Protein AF-A0A433Q722-F1 (afdb_monomer)

Mean predicted aligned error: 16.39 Å

pLDDT: mean 70.17, std 22.42, range [30.05, 96.69]

Solvent-accessible surface area (backbone atoms only — not comparable to full-atom values): 22565 Å² total; per-residue (Å²): 135,83,82,78,73,76,72,78,74,64,66,67,64,58,61,74,63,70,73,63,51,70,22,57,92,62,48,46,80,43,82,51,98,95,38,73,30,32,36,40,36,39,34,77,38,86,57,57,51,65,48,53,47,50,45,45,57,38,78,89,77,92,72,99,66,98,78,79,89,75,88,76,69,27,44,56,66,60,41,33,28,83,52,50,62,63,31,66,38,48,47,79,76,45,78,46,78,44,90,56,77,41,66,90,39,46,36,31,39,35,32,33,36,42,34,43,60,50,67,91,82,34,64,68,50,40,32,38,40,35,32,28,68,57,17,57,42,76,76,73,66,80,58,71,77,75,76,78,50,94,78,81,61,84,75,91,59,68,40,55,43,68,46,55,44,27,34,39,41,39,42,33,68,56,79,59,96,82,43,46,87,90,46,55,57,72,65,52,45,89,73,51,70,77,44,56,31,37,35,43,35,28,33,36,32,36,51,44,69,66,84,63,89,75,76,83,72,83,76,84,81,83,80,84,83,83,63,101,76,83,70,87,76,77,75,85,73,84,81,78,84,78,90,74,77,99,76,76,68,78,73,54,68,41,19,37,41,38,37,36,36,30,56,77,60,91,53,96,78,68,61,68,50,72,68,42,47,51,54,52,49,49,39,53,50,50,52,52,54,48,36,54,35,55,78,66,62,63,67,84,82,71,74,65,80,74,83,70,54,68,67,60,51,49,53,51,48,50,54,48,46,65,74,41,37,66,74,54,51,57,52,50,61,54,55,56,51,58,63,60,72,76,56,93,70,81,91,79,82,88,83,87,88,82,85,81,88,84,90,81,91,81,133

Organism: NCBI:txid994334

Secondary structure (DSSP, 8-state):
-------PPPHHHHHHT---EE-SSSPEEEEETTEEEEEEEEEEESS-HHHHHHHHH--------TT--SS---HHHH-GGGTSTTEEEEEEEEEEE-S--BTTB-SEEEEEEEEES-TTTS--EEEEEEEEEEEEPS-----------TTS----PPEEEEEEEEEEEEEEEE--TTS-TT-GGGGS-TTS-SEEEEEEEEEEEEEE---S---------------TT----------------TT--TT-EEEEEEEEEEESS--TT----HHHHHHHHHHHHHHHHHHHHHHTT------------HHHHHHHHHHHHHHHHHHHHHHHHHHHHHHHTT--S------------------

Foldseek 3Di:
DDPPPVPLPDLVVLVVQPDKDACQQQWDWDADPNATKTFGIKHKDQDDQVLLCQQAPPDPDDDPDDDPPDDRDNCVVFVVCVFQPPFPGKAWPDKDADPDAELPAFRIKTKIWTHGPCVVQWDIWIKIKGWHWQHQPPCLDQPPVQPPDPPPDGDQDWGKAWDRIKIKMKIATDADPPQDPVQNLVSHIPSDFSARMKMKMKTKIWTARPPDPPPPDDPPDDDDDDDPPPDPPDDPNPDDDDPDDPDDDRTRIMMMMTMMTRHPDSDSNDRGDPSNVVSVVSNVSVSSSSSSCVSSVPDPPPPPPPPDPPVNVVVVVVVVCVVCVCVVVVVVVVVVVVVVVPPPDDDDDDDDDDDDDDDDDDD

Nearest PDB structures (foldseek):
  5ujv-assembly1_A  TM=5.239E-01  e=5.190E-02  Festuca elata
  6xrr-assembly3_D  TM=3.511E-01  e=2.281E+00  Salmonella enterica subsp. enterica serovar Typhimurium str. LT2
  4kf5-assembly2_D  TM=1.692E-01  e=7.307E+00  synthetic construct

Structure (mmCIF, N/CA/C/O backbone):
data_AF-A0A433Q722-F1
#
_entry.id   AF-A0A433Q722-F1
#
loop_
_atom_site.group_PDB
_atom_site.id
_atom_site.type_symbol
_atom_site.label_atom_id
_atom_site.label_alt_id
_atom_site.label_comp_id
_atom_site.label_asym_id
_atom_site.label_entity_id
_atom_site.label_seq_id
_atom_site.pdbx_PDB_ins_code
_atom_site.Cartn_x
_atom_site.Cartn_y
_atom_site.Cartn_z
_atom_site.occupancy
_atom_site.B_iso_or_equiv
_atom_site.auth_seq_id
_atom_site.auth_comp_id
_atom_site.auth_asym_id
_atom_site.auth_atom_id
_atom_site.pdbx_PDB_model_num
ATOM 1 N N . MET A 1 1 ? 37.902 9.845 -27.743 1.00 36.00 1 MET A N 1
ATOM 2 C CA . MET A 1 1 ? 36.470 9.842 -27.381 1.00 36.00 1 MET A CA 1
ATOM 3 C C . MET A 1 1 ? 36.169 8.481 -26.781 1.00 36.00 1 MET A C 1
ATOM 5 O O . MET A 1 1 ? 35.967 7.525 -27.513 1.00 36.00 1 MET A O 1
ATOM 9 N N . THR A 1 2 ? 36.314 8.357 -25.465 1.00 33.75 2 THR A N 1
ATOM 10 C CA . THR A 1 2 ? 36.013 7.125 -24.728 1.00 33.75 2 THR A CA 1
ATOM 11 C C . THR A 1 2 ? 34.511 7.086 -24.493 1.00 33.75 2 THR A C 1
ATOM 13 O O . THR A 1 2 ? 33.978 7.913 -23.758 1.00 33.75 2 THR A O 1
ATOM 16 N N . ASN A 1 3 ? 33.826 6.168 -25.172 1.00 35.94 3 ASN A N 1
ATOM 17 C CA . ASN A 1 3 ? 32.424 5.874 -24.914 1.00 35.94 3 ASN A CA 1
ATOM 18 C C . ASN A 1 3 ? 32.324 5.247 -23.520 1.00 35.94 3 ASN A C 1
ATOM 20 O O . ASN A 1 3 ? 32.513 4.041 -23.373 1.00 35.94 3 ASN A O 1
ATOM 24 N N . ASN A 1 4 ? 32.030 6.061 -22.506 1.00 36.41 4 ASN A N 1
ATOM 25 C CA . ASN A 1 4 ? 31.441 5.564 -21.271 1.00 36.41 4 ASN A CA 1
ATOM 26 C C . ASN A 1 4 ? 30.031 5.091 -21.628 1.00 36.41 4 ASN A C 1
ATOM 28 O O . ASN A 1 4 ? 29.067 5.852 -21.602 1.00 36.41 4 ASN A O 1
ATOM 32 N N . HIS A 1 5 ? 29.924 3.830 -22.038 1.00 42.97 5 HIS A N 1
ATOM 33 C CA . HIS A 1 5 ? 28.695 3.095 -21.814 1.00 42.97 5 HIS A CA 1
ATOM 34 C C . HIS A 1 5 ? 28.573 2.973 -20.297 1.00 42.97 5 HIS A C 1
ATOM 36 O O . HIS A 1 5 ? 29.152 2.064 -19.708 1.00 42.97 5 HIS A O 1
ATOM 42 N N . ASP A 1 6 ? 27.874 3.922 -19.674 1.00 50.94 6 ASP A N 1
ATOM 43 C CA . ASP A 1 6 ? 27.342 3.732 -18.333 1.00 50.94 6 ASP A CA 1
ATOM 44 C C . ASP A 1 6 ? 26.509 2.451 -18.395 1.00 50.94 6 ASP A C 1
ATOM 46 O O . ASP A 1 6 ? 25.436 2.394 -19.004 1.00 50.94 6 ASP A O 1
ATOM 50 N N . SER A 1 7 ? 27.089 1.366 -17.887 1.00 56.47 7 SER A N 1
ATOM 51 C CA . SER A 1 7 ? 26.434 0.075 -17.801 1.00 56.47 7 SER A CA 1
ATOM 52 C C . SER A 1 7 ? 25.200 0.277 -16.938 1.00 56.47 7 SER A C 1
ATOM 54 O O . SER A 1 7 ? 25.332 0.570 -15.750 1.00 56.47 7 SER A O 1
ATOM 56 N N . VAL A 1 8 ? 24.015 0.161 -17.539 1.00 58.31 8 VAL A N 1
ATOM 57 C CA . VAL A 1 8 ? 22.758 0.135 -16.789 1.00 58.31 8 VAL A CA 1
ATOM 58 C C . VAL A 1 8 ? 22.927 -0.921 -15.690 1.00 58.31 8 VAL A C 1
ATOM 60 O O . VAL A 1 8 ? 23.213 -2.071 -16.035 1.00 58.31 8 VAL A O 1
ATOM 63 N N . PRO A 1 9 ? 22.832 -0.547 -14.400 1.00 64.81 9 PRO A N 1
ATOM 64 C CA . PRO A 1 9 ? 23.001 -1.486 -13.300 1.00 64.81 9 PRO A CA 1
ATOM 65 C C . PRO A 1 9 ? 22.058 -2.673 -13.487 1.00 64.81 9 PRO A C 1
ATOM 67 O O . PRO A 1 9 ? 20.891 -2.478 -13.834 1.00 64.81 9 PRO A O 1
ATOM 70 N N . ASP A 1 10 ? 22.558 -3.895 -13.291 1.00 73.62 10 ASP A N 1
ATOM 71 C CA . ASP A 1 10 ? 21.717 -5.091 -13.349 1.00 73.62 10 ASP A CA 1
ATOM 72 C C . ASP A 1 10 ? 20.605 -4.962 -12.292 1.00 73.62 10 ASP A C 1
ATOM 74 O O . ASP A 1 10 ? 20.918 -4.888 -11.099 1.00 73.62 10 ASP A O 1
ATOM 78 N N . PRO A 1 11 ? 19.315 -4.950 -12.685 1.00 69.69 11 PRO A N 1
ATOM 79 C CA . PRO A 1 11 ? 18.205 -4.811 -11.745 1.00 69.69 11 PRO A CA 1
ATOM 80 C C . PRO A 1 11 ? 18.208 -5.865 -10.634 1.00 69.69 11 PRO A C 1
ATOM 82 O O . PRO A 1 11 ? 17.675 -5.612 -9.554 1.00 69.69 11 PRO A O 1
ATOM 85 N N . SER A 1 12 ? 18.814 -7.033 -10.876 1.00 74.62 12 SER A N 1
ATOM 86 C CA . SER A 1 12 ? 18.980 -8.099 -9.879 1.00 74.62 12 SER A CA 1
ATOM 87 C C . SER A 1 12 ? 19.691 -7.603 -8.617 1.00 74.62 12 SER A C 1
ATOM 89 O O . SER A 1 12 ? 19.264 -7.928 -7.510 1.00 74.62 12 SER A O 1
ATOM 91 N N . GLN A 1 13 ? 20.689 -6.726 -8.771 1.00 79.75 13 GLN A N 1
ATOM 92 C CA . GLN A 1 13 ? 21.472 -6.180 -7.657 1.00 79.75 13 GLN A CA 1
ATOM 93 C C . GLN A 1 13 ? 20.636 -5.313 -6.717 1.00 79.75 13 GLN A C 1
ATOM 95 O O . GLN A 1 13 ? 20.947 -5.190 -5.537 1.00 79.75 13 GLN A O 1
ATOM 100 N N . TRP A 1 14 ? 19.571 -4.688 -7.216 1.00 77.12 14 TRP A N 1
ATOM 101 C CA . TRP A 1 14 ? 18.682 -3.905 -6.365 1.00 77.12 14 TRP A CA 1
ATOM 102 C C . TRP A 1 14 ? 17.717 -4.790 -5.587 1.00 77.12 14 TRP A C 1
ATOM 104 O O . TRP A 1 14 ? 17.382 -4.466 -4.455 1.00 77.12 14 TRP A O 1
ATOM 114 N N . PHE A 1 15 ? 17.313 -5.938 -6.133 1.00 78.06 15 PHE A N 1
ATOM 115 C CA . PHE A 1 15 ? 16.482 -6.884 -5.386 1.00 78.06 15 PHE A CA 1
ATOM 116 C C . PHE A 1 15 ? 17.232 -7.543 -4.227 1.00 78.06 15 PHE A C 1
ATOM 118 O O . PHE A 1 15 ? 16.613 -7.826 -3.205 1.00 78.06 15 PHE A O 1
ATOM 125 N N . GLU A 1 16 ? 18.548 -7.722 -4.345 1.00 84.44 16 GLU A N 1
ATOM 126 C CA . GLU A 1 16 ? 19.403 -8.208 -3.252 1.00 84.44 16 GLU A CA 1
ATOM 127 C C . GLU A 1 16 ? 19.480 -7.226 -2.072 1.00 84.44 16 GLU A C 1
ATOM 129 O O . GLU A 1 16 ? 19.700 -7.644 -0.939 1.00 84.44 16 GLU A O 1
ATOM 134 N N . LYS A 1 17 ? 19.247 -5.929 -2.316 1.00 86.94 17 LYS A N 1
ATOM 135 C CA . LYS A 1 17 ? 19.256 -4.877 -1.286 1.00 86.94 17 LYS A CA 1
ATOM 136 C C . LYS A 1 17 ? 17.930 -4.749 -0.529 1.00 86.94 17 LYS A C 1
ATOM 138 O O . LYS A 1 17 ? 17.816 -3.896 0.352 1.00 86.94 17 LYS A O 1
ATOM 143 N N . PHE A 1 18 ? 16.916 -5.540 -0.881 1.00 91.81 18 PHE A N 1
ATOM 144 C CA . PHE A 1 18 ? 15.640 -5.525 -0.176 1.00 91.81 18 PHE A CA 1
ATOM 145 C C . PHE A 1 18 ? 15.741 -6.305 1.140 1.00 91.81 18 PHE A C 1
ATOM 147 O O . PHE A 1 18 ? 15.500 -7.510 1.177 1.00 91.81 18 PHE A O 1
ATOM 154 N N . ASP A 1 19 ? 16.066 -5.591 2.215 1.00 94.69 19 ASP A N 1
ATOM 155 C CA . ASP A 1 19 ? 16.147 -6.106 3.585 1.00 94.69 19 ASP A CA 1
ATOM 156 C C . ASP A 1 19 ? 15.360 -5.197 4.552 1.00 94.69 19 ASP A C 1
ATOM 158 O O . ASP A 1 19 ? 15.929 -4.397 5.306 1.00 94.69 19 ASP A O 1
ATOM 162 N N . PRO A 1 20 ? 14.018 -5.226 4.474 1.00 95.69 20 PRO A N 1
ATOM 163 C CA . PRO A 1 20 ? 13.175 -4.327 5.245 1.00 95.69 20 PRO A CA 1
ATOM 164 C C . PRO A 1 20 ? 13.187 -4.695 6.730 1.00 95.69 20 PRO A C 1
ATOM 166 O O . PRO A 1 20 ? 12.976 -5.846 7.119 1.00 95.69 20 PRO A O 1
ATOM 169 N N . LYS A 1 21 ? 13.315 -3.685 7.589 1.00 96.56 21 LYS A N 1
ATOM 170 C CA . LYS A 1 21 ? 13.176 -3.852 9.038 1.00 96.56 21 LYS A CA 1
ATOM 171 C C . LYS A 1 21 ? 11.694 -3.872 9.393 1.00 96.56 21 LYS A C 1
ATOM 173 O O . LYS A 1 21 ? 11.009 -2.854 9.270 1.00 96.56 21 LYS A O 1
ATOM 178 N N . TYR A 1 22 ? 11.202 -5.024 9.840 1.00 96.38 22 TYR A N 1
ATOM 179 C CA . TYR A 1 22 ? 9.826 -5.189 10.307 1.00 96.38 22 TYR A CA 1
ATOM 180 C C . TYR A 1 22 ? 9.725 -5.042 11.825 1.00 96.38 22 TYR A C 1
ATOM 182 O O . TYR A 1 22 ? 10.477 -5.652 12.578 1.00 96.38 22 TYR A O 1
ATOM 190 N N . PHE A 1 23 ? 8.727 -4.285 12.272 1.00 95.31 23 PHE A N 1
ATOM 191 C CA . PHE A 1 23 ? 8.438 -4.019 13.682 1.00 95.31 23 PHE A CA 1
ATOM 192 C C . PHE A 1 23 ? 7.115 -4.660 14.115 1.00 95.31 23 PHE A C 1
ATOM 194 O O . PHE A 1 23 ? 6.382 -4.099 14.917 1.00 95.31 23 PHE A O 1
ATOM 201 N N . PHE A 1 24 ? 6.743 -5.818 13.564 1.00 93.94 24 PHE A N 1
ATOM 202 C CA . PHE A 1 24 ? 5.435 -6.418 13.861 1.00 93.94 24 PHE A CA 1
ATOM 203 C C . PHE A 1 24 ? 5.292 -6.913 15.306 1.00 93.94 24 PHE A C 1
ATOM 205 O O . PHE A 1 24 ? 4.177 -6.937 15.824 1.00 93.94 24 PHE A O 1
ATOM 212 N N . ASP A 1 25 ? 6.393 -7.307 15.948 1.00 93.69 25 ASP A N 1
ATOM 213 C CA . ASP A 1 25 ? 6.397 -7.786 17.339 1.00 93.69 25 ASP A CA 1
ATOM 214 C C . ASP A 1 25 ? 6.553 -6.649 18.356 1.00 93.69 25 ASP A C 1
ATOM 216 O O . ASP A 1 25 ? 6.137 -6.778 19.504 1.00 93.69 25 ASP A O 1
ATOM 220 N N . ALA A 1 26 ? 7.119 -5.521 17.922 1.00 92.94 26 ALA A N 1
ATOM 221 C CA . ALA A 1 26 ? 7.278 -4.315 18.725 1.00 92.94 26 ALA A CA 1
ATOM 222 C C . ALA A 1 26 ? 7.112 -3.060 17.846 1.00 92.94 26 ALA A C 1
ATOM 224 O O . ALA A 1 26 ? 8.115 -2.422 17.503 1.00 92.94 26 ALA A O 1
ATOM 225 N N . PRO A 1 27 ? 5.870 -2.708 17.443 1.00 93.44 27 PRO A N 1
ATOM 226 C CA . PRO A 1 27 ? 5.624 -1.545 16.595 1.00 93.44 27 PRO A CA 1
ATOM 227 C C . PRO A 1 27 ? 6.167 -0.265 17.224 1.00 93.44 27 PRO A C 1
ATOM 229 O O . PRO A 1 27 ? 5.942 -0.012 18.409 1.00 93.44 27 PRO A O 1
ATOM 232 N N . ARG A 1 28 ? 6.873 0.566 16.445 1.00 91.75 28 ARG A N 1
ATOM 233 C CA . ARG A 1 28 ? 7.434 1.813 16.992 1.00 91.75 28 ARG A CA 1
ATOM 234 C C . ARG A 1 28 ? 6.345 2.888 17.048 1.00 91.75 28 ARG A C 1
ATOM 236 O O . ARG A 1 28 ? 5.811 3.228 15.990 1.00 91.75 28 ARG A O 1
ATOM 243 N N . PRO A 1 29 ? 6.021 3.438 18.228 1.00 90.69 29 PRO A N 1
ATOM 244 C CA . PRO A 1 29 ? 5.019 4.485 18.348 1.00 90.69 29 PRO A CA 1
ATOM 245 C C . PRO A 1 29 ? 5.532 5.818 17.797 1.00 90.69 29 PRO A C 1
ATOM 247 O O . PRO A 1 29 ? 6.670 6.212 18.049 1.00 90.69 29 PRO A O 1
ATOM 250 N N . VAL A 1 30 ? 4.668 6.532 17.082 1.00 87.75 30 VAL A N 1
ATOM 251 C CA . VAL A 1 30 ? 4.903 7.879 16.553 1.00 87.75 30 VAL A CA 1
ATOM 252 C C . VAL A 1 30 ? 3.647 8.706 16.811 1.00 87.75 30 VAL A C 1
ATOM 254 O O . VAL A 1 30 ? 2.551 8.318 16.432 1.00 87.75 30 VAL A O 1
ATOM 257 N N . GLN A 1 31 ? 3.790 9.847 17.479 1.00 83.69 31 GLN A N 1
ATOM 258 C CA . GLN A 1 31 ? 2.672 10.761 17.727 1.00 83.69 31 GLN A CA 1
ATOM 259 C C . GLN A 1 31 ? 2.497 11.712 16.545 1.00 83.69 31 GLN A C 1
ATOM 261 O O . GLN A 1 31 ? 3.466 12.360 16.152 1.00 83.69 31 GLN A O 1
ATOM 266 N N . ARG A 1 32 ? 1.280 11.807 15.995 1.00 79.31 32 ARG A N 1
ATOM 267 C CA . ARG A 1 32 ? 0.928 12.732 14.900 1.00 79.31 32 ARG A CA 1
ATOM 268 C C . ARG A 1 32 ? -0.486 13.238 15.081 1.00 79.31 32 ARG A C 1
ATOM 270 O O . ARG A 1 32 ? -1.390 12.434 15.249 1.00 79.31 32 ARG A O 1
ATOM 277 N N . ASN A 1 33 ? -0.695 14.551 15.014 1.00 80.69 33 ASN A N 1
ATOM 278 C CA . ASN A 1 33 ? -2.029 15.157 15.146 1.00 80.69 33 ASN A CA 1
ATOM 279 C C . ASN A 1 33 ? -2.807 14.684 16.397 1.00 80.69 33 ASN A C 1
ATOM 281 O O . ASN A 1 33 ? -4.019 14.513 16.341 1.00 80.69 33 ASN A O 1
ATOM 285 N N . ASN A 1 34 ? -2.110 14.471 17.522 1.00 84.25 34 ASN A N 1
ATOM 286 C CA . ASN A 1 34 ? -2.642 13.887 18.767 1.00 84.25 34 ASN A CA 1
ATOM 287 C C . ASN A 1 34 ? -3.122 12.425 18.661 1.00 84.25 34 ASN A C 1
ATOM 289 O O . ASN A 1 34 ? -3.774 11.922 19.575 1.00 84.25 34 ASN A O 1
ATOM 293 N N . GLU A 1 35 ? -2.781 11.732 17.578 1.00 87.94 35 GLU A N 1
ATOM 294 C CA . GLU A 1 35 ? -3.027 10.310 17.378 1.00 87.94 35 GLU A CA 1
ATOM 295 C C . GLU A 1 35 ? -1.727 9.510 17.502 1.00 87.94 35 GLU A C 1
ATOM 297 O O . GLU A 1 35 ? -0.648 9.938 17.081 1.00 87.94 35 GLU A O 1
ATOM 302 N N . LEU A 1 36 ? -1.843 8.303 18.055 1.00 89.81 36 LEU A N 1
ATOM 303 C CA . LEU A 1 36 ? -0.737 7.363 18.169 1.00 89.81 36 LEU A CA 1
ATOM 304 C C . LEU A 1 36 ? -0.672 6.474 16.922 1.00 89.81 36 LEU A C 1
ATOM 306 O O . LEU A 1 36 ? -1.412 5.499 16.795 1.00 89.81 36 LEU A O 1
ATOM 310 N N . TRP A 1 37 ? 0.255 6.795 16.031 1.00 91.62 37 TRP A N 1
ATOM 311 C CA . TRP A 1 37 ? 0.593 5.989 14.866 1.00 91.62 37 TRP A CA 1
ATOM 312 C C . TRP A 1 37 ? 1.645 4.945 15.220 1.00 91.62 37 TRP A C 1
ATOM 314 O O . TRP A 1 37 ? 2.462 5.137 16.122 1.00 91.62 37 TRP A O 1
ATOM 324 N N . LEU A 1 38 ? 1.638 3.828 14.499 1.00 93.00 38 LEU A N 1
ATOM 325 C CA . LEU A 1 38 ? 2.581 2.735 14.701 1.00 93.00 38 LEU A CA 1
ATOM 326 C C . LEU A 1 38 ? 3.339 2.446 13.412 1.00 93.00 38 LEU A C 1
ATOM 328 O O . LEU A 1 38 ? 2.741 2.146 12.377 1.00 93.00 38 LEU A O 1
ATOM 332 N N . VAL A 1 39 ? 4.664 2.480 13.489 1.00 94.06 39 VAL A N 1
ATOM 333 C CA . VAL A 1 39 ? 5.537 2.074 12.390 1.00 94.06 39 VAL A CA 1
ATOM 334 C C . VAL A 1 39 ? 5.675 0.565 12.384 1.00 94.06 39 VAL A C 1
ATOM 336 O O . VAL A 1 39 ? 6.077 -0.018 13.392 1.00 94.06 39 VAL A O 1
ATOM 339 N N . LEU A 1 40 ? 5.412 -0.046 11.230 1.00 95.38 40 LEU A N 1
ATOM 340 C CA . LEU A 1 40 ? 5.474 -1.497 11.059 1.00 95.38 40 LEU A CA 1
ATOM 341 C C . LEU A 1 40 ? 6.600 -1.968 10.149 1.00 95.38 40 LEU A C 1
ATOM 343 O O . LEU A 1 40 ? 7.062 -3.094 10.312 1.00 95.38 40 LEU A O 1
ATOM 347 N N . ALA A 1 41 ? 7.037 -1.140 9.204 1.00 96.69 41 ALA A N 1
ATOM 348 C CA . ALA A 1 41 ? 8.163 -1.465 8.341 1.00 96.69 41 ALA A CA 1
ATOM 349 C C . ALA A 1 41 ? 8.931 -0.207 7.939 1.00 96.69 41 ALA A C 1
ATOM 351 O O . ALA A 1 41 ? 8.325 0.849 7.728 1.00 96.69 41 ALA A O 1
ATOM 352 N N . GLU A 1 42 ? 10.246 -0.335 7.799 1.00 95.38 42 GLU A N 1
ATOM 353 C CA . GLU A 1 42 ? 11.109 0.666 7.171 1.00 95.38 42 GLU A CA 1
ATOM 354 C C . GLU A 1 42 ? 12.133 -0.006 6.251 1.00 95.38 42 GLU A C 1
ATOM 356 O O . GLU A 1 42 ? 12.561 -1.134 6.496 1.00 95.38 42 GLU A O 1
ATOM 361 N N . GLN A 1 43 ? 12.525 0.696 5.194 1.00 94.38 43 GLN A N 1
ATOM 362 C CA . GLN A 1 43 ? 13.594 0.282 4.291 1.00 94.38 43 GLN A CA 1
ATOM 363 C C . GLN A 1 43 ? 14.342 1.525 3.819 1.00 94.38 43 GLN A C 1
ATOM 365 O O . GLN A 1 43 ? 13.724 2.463 3.310 1.00 94.38 43 GLN A O 1
ATOM 370 N N . GLU A 1 44 ? 15.664 1.506 3.956 1.00 91.94 44 GLU A N 1
ATOM 371 C CA . GLU A 1 44 ? 16.547 2.477 3.309 1.00 91.94 44 GLU A CA 1
ATOM 372 C C . GLU A 1 44 ? 16.614 2.187 1.808 1.00 91.94 44 GLU A C 1
ATOM 374 O O . GLU A 1 44 ? 16.711 1.035 1.384 1.00 91.94 44 GLU A O 1
ATOM 379 N N . VAL A 1 45 ? 16.523 3.225 0.988 1.00 90.44 45 VAL A N 1
ATOM 380 C CA . VAL A 1 45 ? 16.439 3.108 -0.465 1.00 90.44 45 VAL A CA 1
ATOM 381 C C . VAL A 1 45 ? 17.387 4.088 -1.142 1.00 90.44 45 VAL A C 1
ATOM 383 O O . VAL A 1 45 ? 17.626 5.195 -0.662 1.00 90.44 45 VAL A O 1
ATOM 386 N N . GLU A 1 46 ? 17.910 3.669 -2.290 1.00 87.06 46 GLU A N 1
ATOM 387 C CA . GLU A 1 46 ? 18.865 4.445 -3.096 1.00 87.06 46 GLU A CA 1
ATOM 388 C C . GLU A 1 46 ? 18.171 5.375 -4.103 1.00 87.06 46 GLU A C 1
ATOM 390 O O . GLU A 1 46 ? 18.826 6.128 -4.818 1.00 87.06 46 GLU A O 1
ATOM 395 N N . PHE A 1 47 ? 16.839 5.320 -4.187 1.00 86.56 47 PHE A N 1
ATOM 396 C CA . PHE A 1 47 ? 16.053 6.180 -5.062 1.00 86.56 47 PHE A CA 1
ATOM 397 C C . PHE A 1 47 ? 15.527 7.418 -4.331 1.00 86.56 47 PHE A C 1
ATOM 399 O O . PHE A 1 47 ? 15.278 7.396 -3.126 1.00 86.56 47 PHE A O 1
ATOM 406 N N . LEU A 1 48 ? 15.328 8.505 -5.076 1.00 85.75 48 LEU A N 1
ATOM 407 C CA . LEU A 1 48 ? 14.767 9.750 -4.549 1.00 85.75 48 LEU A CA 1
ATOM 408 C C . LEU A 1 48 ? 13.263 9.624 -4.276 1.00 85.75 48 LEU A C 1
ATOM 410 O O . LEU A 1 48 ? 12.562 8.804 -4.877 1.00 85.75 48 LEU A O 1
ATOM 414 N N . GLU A 1 49 ? 12.744 10.498 -3.421 1.00 83.75 49 GLU A N 1
ATOM 415 C CA . GLU A 1 49 ? 11.324 10.596 -3.077 1.00 83.75 49 GLU A CA 1
ATOM 416 C C . GLU A 1 49 ? 10.413 10.841 -4.298 1.00 83.75 49 GLU A C 1
ATOM 418 O O . GLU A 1 49 ? 9.228 10.494 -4.279 1.00 83.75 49 GLU A O 1
ATOM 423 N N . GLU A 1 50 ? 10.968 11.392 -5.380 1.00 83.12 50 GLU A N 1
ATOM 424 C CA . GLU A 1 50 ? 10.293 11.593 -6.667 1.00 83.12 50 GLU A CA 1
ATOM 425 C C . GLU A 1 50 ? 9.925 10.264 -7.341 1.00 83.12 50 GLU A C 1
ATOM 427 O O . GLU A 1 50 ? 8.857 10.140 -7.941 1.00 83.12 50 GLU A O 1
ATOM 432 N N . VAL A 1 51 ? 10.778 9.241 -7.208 1.00 87.06 51 VAL A N 1
ATOM 433 C CA . VAL A 1 51 ? 10.522 7.897 -7.751 1.00 87.06 51 VAL A CA 1
ATOM 434 C C . VAL A 1 51 ? 9.334 7.271 -7.040 1.00 87.06 51 VAL A C 1
ATOM 436 O O . VAL A 1 51 ? 8.441 6.730 -7.692 1.00 87.06 51 VAL A O 1
ATOM 439 N N . PHE A 1 52 ? 9.301 7.388 -5.709 1.00 88.88 52 PHE A N 1
ATOM 440 C CA . PHE A 1 52 ? 8.148 6.975 -4.918 1.00 88.88 52 PHE A CA 1
ATOM 441 C C . PHE A 1 52 ? 6.890 7.661 -5.450 1.00 88.88 52 PHE A C 1
ATOM 443 O O . PHE A 1 52 ? 5.957 6.978 -5.861 1.00 88.88 52 PHE A O 1
ATOM 450 N N . TRP A 1 53 ? 6.888 8.991 -5.554 1.00 85.56 53 TRP A N 1
ATOM 451 C CA . TRP A 1 53 ? 5.714 9.729 -6.023 1.00 85.56 53 TRP A CA 1
ATOM 452 C C . TRP A 1 53 ? 5.251 9.305 -7.423 1.00 85.56 53 TRP A C 1
ATOM 454 O O . TRP A 1 53 ? 4.057 9.079 -7.645 1.00 85.56 53 TRP A O 1
ATOM 464 N N . LYS A 1 54 ? 6.197 9.102 -8.345 1.00 84.19 54 LYS A N 1
ATOM 465 C CA . LYS A 1 54 ? 5.931 8.634 -9.709 1.00 84.19 54 LYS A CA 1
ATOM 466 C C . LYS A 1 54 ? 5.237 7.272 -9.736 1.00 84.19 54 LYS A C 1
ATOM 468 O O . LYS A 1 54 ? 4.295 7.091 -10.503 1.00 84.19 54 LYS A O 1
ATOM 473 N N . VAL A 1 55 ? 5.662 6.334 -8.888 1.00 85.62 55 VAL A N 1
ATOM 474 C CA . VAL A 1 55 ? 5.052 4.998 -8.792 1.00 85.62 55 VAL A CA 1
ATOM 475 C C . VAL A 1 55 ? 3.626 5.058 -8.245 1.00 85.62 55 VAL A C 1
ATOM 477 O O . VAL A 1 55 ? 2.765 4.292 -8.692 1.00 85.62 55 VAL A O 1
ATOM 480 N N . ILE A 1 56 ? 3.359 5.950 -7.285 1.00 83.06 56 ILE A N 1
ATOM 481 C CA . ILE A 1 56 ? 2.053 5.990 -6.623 1.00 83.06 56 ILE A CA 1
ATOM 482 C C . ILE A 1 56 ? 1.009 6.810 -7.392 1.00 83.06 56 ILE A C 1
ATOM 484 O O . ILE A 1 56 ? -0.130 6.356 -7.548 1.00 83.06 56 ILE A O 1
ATOM 488 N N . VAL A 1 57 ? 1.371 8.020 -7.829 1.00 72.75 57 VAL A N 1
ATOM 489 C CA . VAL A 1 57 ? 0.393 9.082 -8.139 1.00 72.75 57 VAL A CA 1
ATOM 490 C C . VAL A 1 57 ? 0.312 9.446 -9.615 1.00 72.75 57 VAL A C 1
ATOM 492 O O . VAL A 1 57 ? -0.719 9.977 -10.001 1.00 72.75 57 VAL A O 1
ATOM 495 N N . TYR A 1 58 ? 1.375 9.215 -10.395 1.00 64.00 58 TYR A N 1
ATOM 496 C CA . TYR A 1 58 ? 1.689 9.937 -11.641 1.00 64.00 58 TYR A CA 1
ATOM 497 C C . TYR A 1 58 ? 0.603 10.894 -12.183 1.00 64.00 58 TYR A C 1
ATOM 499 O O . TYR A 1 58 ? -0.210 10.587 -13.051 1.00 64.00 58 TYR A O 1
ATOM 507 N N . LEU A 1 59 ? 0.652 12.149 -11.732 1.00 47.06 59 LEU A N 1
ATOM 508 C CA . LEU A 1 59 ? -0.194 13.196 -12.293 1.00 47.06 59 LEU A CA 1
ATOM 509 C C . LEU A 1 59 ? 0.151 13.415 -13.769 1.00 47.06 59 LEU A C 1
ATOM 511 O O . LEU A 1 59 ? 1.280 13.739 -14.147 1.00 47.06 59 LEU A O 1
ATOM 515 N N . ARG A 1 60 ? -0.861 13.265 -14.620 1.00 40.16 60 ARG A N 1
ATOM 516 C CA . ARG A 1 60 ? -0.789 13.528 -16.052 1.00 40.16 60 ARG A CA 1
ATOM 517 C C . ARG A 1 60 ? -0.507 15.020 -16.309 1.00 40.16 60 ARG A C 1
ATOM 519 O O . ARG A 1 60 ? -1.427 15.806 -16.487 1.00 40.16 60 ARG A O 1
ATOM 526 N N . GLY A 1 61 ? 0.774 15.367 -16.428 1.00 38.56 61 GLY A N 1
ATOM 527 C CA . GLY A 1 61 ? 1.278 16.391 -17.345 1.00 38.56 61 G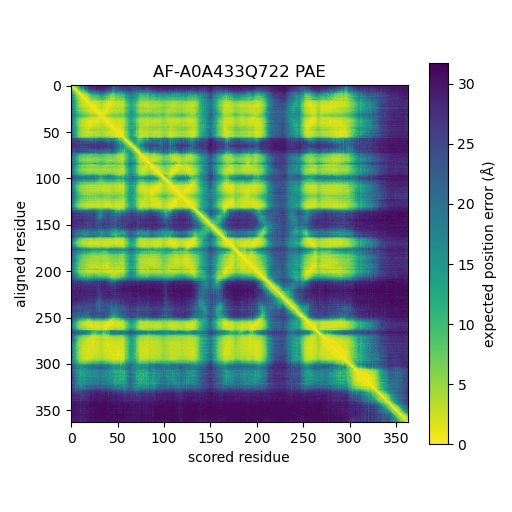LY A CA 1
ATOM 528 C C . GLY A 1 61 ? 1.598 17.774 -16.776 1.00 38.56 61 GLY A C 1
ATOM 529 O O . GLY A 1 61 ? 0.719 18.476 -16.302 1.00 38.56 61 GLY A O 1
ATOM 530 N N . HIS A 1 62 ? 2.826 18.228 -17.043 1.00 38.09 62 HIS A N 1
ATOM 531 C CA . HIS A 1 62 ? 3.109 19.545 -17.628 1.00 38.09 62 HIS A CA 1
ATOM 532 C C . HIS A 1 62 ? 4.432 19.466 -18.408 1.00 38.09 62 HIS A C 1
ATOM 534 O O . HIS A 1 62 ? 5.517 19.661 -17.877 1.00 38.09 62 HIS A O 1
ATOM 540 N N . GLY A 1 63 ? 4.337 19.116 -19.693 1.00 38.06 63 GLY A N 1
ATOM 541 C CA . GLY A 1 63 ? 5.481 19.041 -20.601 1.00 38.06 63 GLY A CA 1
ATOM 542 C C . GLY A 1 63 ? 5.024 18.780 -22.030 1.00 38.06 63 GLY A C 1
ATOM 543 O O . GLY A 1 63 ? 4.672 17.661 -22.387 1.00 38.06 63 GLY A O 1
ATOM 544 N N . ARG A 1 64 ? 4.986 19.842 -22.837 1.00 40.97 64 ARG A N 1
ATOM 545 C CA . ARG A 1 64 ? 4.665 19.843 -24.270 1.00 40.97 64 ARG A CA 1
ATOM 546 C C . ARG A 1 64 ? 5.588 18.886 -25.047 1.00 40.97 64 ARG A C 1
ATOM 548 O O . ARG A 1 64 ? 6.660 19.292 -25.472 1.00 40.97 64 ARG A O 1
ATOM 555 N N . SER A 1 65 ? 5.176 17.641 -25.264 1.00 41.03 65 SER A N 1
ATOM 556 C CA . SER A 1 65 ? 5.675 16.795 -26.359 1.00 41.03 65 SER A CA 1
ATOM 557 C C . SER A 1 65 ? 4.752 15.589 -26.543 1.00 41.03 65 SER A C 1
ATOM 559 O O . SER A 1 65 ? 4.588 14.757 -25.654 1.00 41.03 65 SER A O 1
ATOM 561 N N . SER A 1 66 ? 4.098 15.524 -27.698 1.00 45.09 66 SER A N 1
ATOM 562 C CA . SER A 1 66 ? 2.961 14.650 -27.988 1.00 45.09 66 SER A CA 1
ATOM 563 C C . SER A 1 66 ? 3.334 13.282 -28.579 1.00 45.09 66 SER A C 1
ATOM 565 O O . SER A 1 66 ? 2.573 12.778 -29.402 1.00 45.09 66 SER A O 1
ATOM 567 N N . SER A 1 67 ? 4.471 12.662 -28.234 1.00 41.22 67 SER A N 1
ATOM 568 C CA . SER A 1 67 ? 4.865 11.393 -28.892 1.00 41.22 67 SER A CA 1
ATOM 569 C C . SER A 1 67 ? 5.167 10.194 -27.989 1.00 41.22 67 SER A C 1
ATOM 571 O O . SER A 1 67 ? 5.338 9.091 -28.500 1.00 41.22 67 SER A O 1
ATOM 573 N N . SER A 1 68 ? 5.130 10.330 -26.661 1.00 41.44 68 SER A N 1
ATOM 574 C CA . SER A 1 68 ? 5.248 9.190 -25.735 1.00 41.44 68 SER A CA 1
ATOM 575 C C . SER A 1 68 ? 3.882 8.841 -25.130 1.00 41.44 68 SER A C 1
ATOM 577 O O . SER A 1 68 ? 3.627 9.061 -23.950 1.00 41.44 68 SER A O 1
ATOM 579 N N . MET A 1 69 ? 2.978 8.328 -25.967 1.00 42.56 69 MET A N 1
ATOM 580 C CA . MET A 1 69 ? 1.563 8.076 -25.647 1.00 42.56 69 MET A CA 1
ATOM 581 C C . MET A 1 69 ? 1.305 6.801 -24.814 1.00 42.56 69 MET A C 1
ATOM 583 O O . MET A 1 69 ? 0.156 6.506 -24.496 1.00 42.56 69 MET A O 1
ATOM 587 N N . PHE A 1 70 ? 2.333 6.048 -24.415 1.00 42.69 70 PHE A N 1
ATOM 588 C CA . PHE A 1 70 ? 2.155 4.824 -23.634 1.00 42.69 70 PHE A CA 1
ATOM 589 C C . PHE A 1 70 ? 3.100 4.758 -22.423 1.00 42.69 70 PHE A C 1
ATOM 591 O O . PHE A 1 70 ? 4.319 4.825 -22.563 1.00 42.69 70 PHE A O 1
ATOM 598 N N . ASP A 1 71 ? 2.483 4.508 -21.262 1.00 48.47 71 ASP A N 1
ATOM 599 C CA . ASP A 1 71 ? 2.976 3.595 -20.217 1.00 48.47 71 ASP A CA 1
ATOM 600 C C . ASP A 1 71 ? 3.562 4.144 -18.898 1.00 48.47 71 ASP A C 1
ATOM 602 O O . ASP A 1 71 ? 4.455 3.553 -18.296 1.00 48.47 71 ASP A O 1
ATOM 606 N N . SER A 1 72 ? 2.983 5.213 -18.350 1.00 48.41 72 SER A N 1
ATOM 607 C CA . SER A 1 72 ? 3.030 5.466 -16.896 1.00 48.41 72 SER A CA 1
ATOM 608 C C . SER A 1 72 ? 1.628 5.815 -16.400 1.00 48.41 72 SER A C 1
ATOM 610 O O . SER A 1 72 ? 1.285 6.973 -16.212 1.00 48.41 72 SER A O 1
ATOM 612 N N . LYS A 1 73 ? 0.773 4.789 -16.314 1.00 53.88 73 LYS A N 1
ATOM 613 C CA . LYS A 1 73 ? -0.512 4.851 -15.601 1.00 53.88 73 LYS A CA 1
ATOM 614 C C . LYS A 1 73 ? -0.226 4.717 -14.108 1.00 53.88 73 LYS A C 1
ATOM 616 O O . LYS A 1 73 ? 0.627 3.901 -13.768 1.00 53.88 73 LYS A O 1
ATOM 621 N N . ASP A 1 74 ? -0.936 5.451 -13.258 1.00 65.62 74 ASP A N 1
ATOM 622 C CA . ASP A 1 74 ? -0.851 5.437 -11.787 1.00 65.62 74 ASP A CA 1
ATOM 623 C C . ASP A 1 74 ? -1.078 4.016 -11.246 1.00 65.62 74 ASP A C 1
ATOM 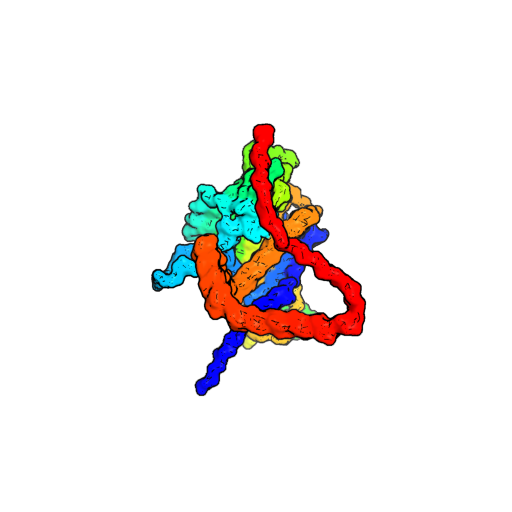625 O O . ASP A 1 74 ? -2.187 3.653 -10.838 1.00 65.62 74 ASP A O 1
ATOM 629 N N . ARG A 1 75 ? -0.046 3.162 -11.298 1.00 72.12 75 ARG A N 1
ATOM 630 C CA . ARG A 1 75 ? -0.214 1.712 -11.125 1.00 72.12 75 ARG A CA 1
ATOM 631 C C . ARG A 1 75 ? -0.783 1.410 -9.752 1.00 72.12 75 ARG A C 1
ATOM 633 O O . ARG A 1 75 ? -1.655 0.561 -9.625 1.00 72.12 75 ARG A O 1
ATOM 640 N N . TRP A 1 76 ? -0.366 2.145 -8.722 1.00 77.94 76 TRP A N 1
ATOM 641 C CA . TRP A 1 76 ? -0.874 1.881 -7.377 1.00 77.94 76 TRP A CA 1
ATOM 642 C C . TRP A 1 76 ? -2.315 2.323 -7.153 1.00 77.94 76 TRP A C 1
ATOM 644 O O . TRP A 1 76 ? -3.055 1.734 -6.358 1.00 77.94 76 TRP A O 1
ATOM 654 N N . THR A 1 77 ? -2.715 3.342 -7.898 1.00 78.88 77 THR A N 1
ATOM 655 C CA . THR A 1 77 ? -4.021 3.972 -7.800 1.00 78.88 77 THR A CA 1
ATOM 656 C C . THR A 1 77 ? -5.067 3.199 -8.602 1.00 78.88 77 THR A C 1
ATOM 658 O O . THR A 1 77 ? -6.084 2.787 -8.041 1.00 78.88 77 THR A O 1
ATOM 661 N N . HIS A 1 78 ? -4.792 2.935 -9.881 1.00 77.56 78 HIS A N 1
ATOM 662 C CA . HIS A 1 78 ? -5.713 2.260 -10.799 1.00 77.56 78 HIS A CA 1
ATOM 663 C C . HIS A 1 78 ? -5.573 0.735 -10.792 1.00 77.56 78 HIS A C 1
ATOM 665 O O . HIS A 1 78 ? -6.554 0.016 -10.973 1.00 77.56 78 HIS A O 1
ATOM 671 N N . GLU A 1 79 ? -4.371 0.211 -10.554 1.00 82.44 79 GLU A N 1
ATOM 672 C CA . GLU A 1 79 ? -4.098 -1.229 -10.551 1.00 82.44 79 GLU A CA 1
ATOM 673 C C . GLU A 1 79 ? -3.975 -1.760 -9.116 1.00 82.44 79 GLU A C 1
ATOM 675 O O . GLU A 1 79 ? -3.155 -2.628 -8.822 1.00 82.44 79 GLU A O 1
ATOM 680 N N . ALA A 1 80 ? -4.833 -1.272 -8.210 1.00 85.31 80 ALA A N 1
ATOM 681 C CA . ALA A 1 80 ? -4.877 -1.685 -6.800 1.00 85.31 80 ALA A CA 1
ATOM 682 C C . ALA A 1 80 ? -4.912 -3.215 -6.626 1.00 85.31 80 ALA A C 1
ATOM 684 O O . ALA A 1 80 ? -4.339 -3.764 -5.687 1.00 85.31 80 ALA A O 1
ATOM 685 N N . HIS A 1 81 ? -5.533 -3.915 -7.579 1.00 85.62 81 HIS A N 1
ATOM 686 C CA . HIS A 1 81 ? -5.616 -5.371 -7.627 1.00 85.62 81 HIS A CA 1
ATOM 687 C C . HIS A 1 81 ? -4.274 -6.084 -7.805 1.00 85.62 81 HIS A C 1
ATOM 689 O O . HIS A 1 81 ? -4.105 -7.216 -7.349 1.00 85.62 81 HIS A O 1
ATOM 695 N N . LEU A 1 82 ? -3.287 -5.422 -8.408 1.00 83.62 82 LEU A N 1
ATOM 696 C CA . LEU A 1 82 ? -1.925 -5.940 -8.474 1.00 83.62 82 LEU A CA 1
ATOM 697 C C . LEU A 1 82 ? -1.208 -5.828 -7.138 1.00 83.62 82 LEU A C 1
ATOM 699 O O . LEU A 1 82 ? -0.169 -6.461 -6.961 1.00 83.62 82 LEU A O 1
ATOM 703 N N . VAL A 1 83 ? -1.740 -5.057 -6.192 1.00 80.81 83 VAL A N 1
ATOM 704 C CA . VAL A 1 83 ? -1.043 -4.688 -4.959 1.00 80.81 83 VAL A CA 1
ATOM 705 C C . VAL A 1 83 ? -1.659 -5.353 -3.760 1.00 80.81 83 VAL A C 1
ATOM 707 O O . VAL A 1 83 ? -0.930 -6.021 -3.029 1.00 80.81 83 VAL A O 1
ATOM 710 N N . ILE A 1 84 ? -2.970 -5.223 -3.610 1.00 80.00 84 ILE A N 1
ATOM 711 C CA . ILE A 1 84 ? -3.734 -5.741 -2.485 1.00 80.00 84 ILE A CA 1
ATOM 712 C C . ILE A 1 84 ? -4.451 -7.011 -2.972 1.00 80.00 84 ILE A C 1
ATOM 714 O O . ILE A 1 84 ? -5.556 -6.934 -3.506 1.00 80.00 84 ILE A O 1
ATOM 718 N N . PRO A 1 85 ? -3.832 -8.204 -2.895 1.00 74.69 85 PRO A N 1
ATOM 719 C CA . PRO A 1 85 ? -4.556 -9.439 -3.151 1.00 74.69 85 PRO A CA 1
ATOM 720 C C . PRO A 1 85 ? -5.546 -9.700 -2.002 1.00 74.69 85 PRO A C 1
ATOM 722 O O . PRO A 1 85 ? -5.240 -9.373 -0.857 1.00 74.69 85 PRO A O 1
ATOM 725 N N . PRO A 1 86 ? -6.703 -10.329 -2.264 1.00 86.62 86 PRO A N 1
ATOM 726 C CA . PRO A 1 86 ? -7.161 -10.926 -3.508 1.00 86.62 86 PRO A CA 1
ATOM 727 C C . PRO A 1 86 ? -8.239 -10.058 -4.181 1.00 86.62 86 PRO A C 1
ATOM 729 O O . PRO A 1 86 ? -9.392 -10.472 -4.285 1.00 86.62 86 PRO A O 1
ATOM 732 N N . LEU A 1 87 ? -7.890 -8.861 -4.646 1.00 89.94 87 LEU A N 1
ATOM 733 C CA . LEU A 1 87 ? -8.803 -8.038 -5.441 1.00 89.94 87 LEU A CA 1
ATOM 734 C C . LEU A 1 87 ? -8.836 -8.479 -6.914 1.00 89.94 87 LEU A C 1
ATOM 736 O O . LEU A 1 87 ? -7.841 -8.946 -7.470 1.00 89.94 87 LEU A O 1
ATOM 740 N N . SER A 1 88 ? -9.995 -8.315 -7.549 1.00 90.56 88 SER A N 1
ATOM 741 C CA . SER A 1 88 ? -10.177 -8.410 -9.001 1.00 90.56 88 SER A CA 1
ATOM 742 C C . SER A 1 88 ? -9.911 -7.077 -9.698 1.00 90.56 88 SER A C 1
ATOM 744 O O . SER A 1 88 ? -9.525 -7.069 -10.862 1.00 90.56 88 SER A O 1
ATOM 746 N N . GLY A 1 89 ? -10.167 -5.961 -9.016 1.00 91.00 89 GLY A N 1
ATOM 747 C CA . GLY A 1 89 ? -10.105 -4.624 -9.595 1.00 91.00 89 GLY A CA 1
ATOM 748 C C . GLY A 1 89 ? -10.407 -3.543 -8.563 1.00 91.00 89 GLY A C 1
ATOM 749 O O . GLY A 1 89 ? -10.712 -3.843 -7.406 1.00 91.00 89 GLY A O 1
ATOM 750 N N . ALA A 1 90 ? -10.317 -2.290 -8.997 1.00 91.56 90 ALA A N 1
ATOM 751 C CA . ALA A 1 90 ? -10.795 -1.142 -8.246 1.00 91.56 90 ALA A CA 1
ATOM 752 C C . ALA A 1 90 ? -11.405 -0.120 -9.209 1.00 91.56 90 ALA A C 1
ATOM 754 O O . ALA A 1 90 ? -10.785 0.216 -10.219 1.00 91.56 90 ALA A O 1
ATOM 755 N N . 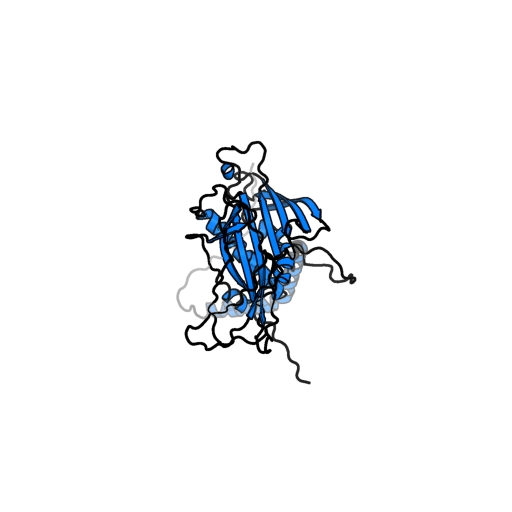ASP A 1 91 ? -12.592 0.377 -8.874 1.00 92.56 91 ASP A N 1
ATOM 756 C CA . ASP A 1 91 ? -13.279 1.419 -9.636 1.00 92.56 91 ASP A CA 1
ATOM 757 C C . ASP A 1 91 ? -13.075 2.765 -8.945 1.00 92.56 91 ASP A C 1
ATOM 759 O O . ASP A 1 91 ? -13.349 2.894 -7.752 1.00 92.56 91 ASP A O 1
ATOM 763 N N . ILE A 1 92 ? -12.631 3.787 -9.677 1.00 91.94 92 ILE A N 1
ATOM 764 C CA . ILE A 1 92 ? -12.566 5.152 -9.144 1.00 91.94 92 ILE A CA 1
ATOM 765 C C . ILE A 1 92 ? -13.983 5.737 -9.142 1.00 91.94 92 ILE A C 1
ATOM 767 O O . ILE A 1 92 ? -14.606 5.866 -10.193 1.00 91.94 92 ILE A O 1
ATOM 771 N N . VAL A 1 93 ? -14.493 6.064 -7.956 1.00 94.44 93 VAL A N 1
ATOM 772 C CA . VAL A 1 93 ? -15.833 6.633 -7.741 1.00 94.44 93 VAL A CA 1
ATOM 773 C C . VAL A 1 93 ? -15.792 8.153 -7.849 1.00 94.44 93 VAL A C 1
ATOM 775 O O . VAL A 1 93 ? -16.670 8.756 -8.462 1.00 94.44 93 VAL A O 1
ATOM 778 N N . SER A 1 94 ? -14.773 8.778 -7.263 1.00 92.88 94 SER A N 1
ATOM 779 C CA . SER A 1 94 ? -14.544 10.216 -7.377 1.00 92.88 94 SER A CA 1
ATOM 780 C C . SER A 1 94 ? -13.059 10.545 -7.285 1.00 92.88 94 SER A C 1
ATOM 782 O O . SER A 1 94 ? -12.272 9.805 -6.694 1.00 92.88 94 SER A O 1
ATOM 784 N N . GLU A 1 95 ? -12.686 11.672 -7.879 1.00 90.50 95 GLU A N 1
ATOM 785 C CA . GLU A 1 95 ? -11.334 12.215 -7.857 1.00 90.50 95 GLU A CA 1
ATOM 786 C C . GLU A 1 95 ? -11.423 13.734 -7.720 1.00 90.50 95 GLU A C 1
ATOM 788 O O . GLU A 1 95 ? -12.156 14.397 -8.455 1.00 90.50 95 GLU A O 1
ATOM 793 N N . VAL A 1 96 ? -10.695 14.272 -6.748 1.00 88.75 96 VAL A N 1
ATOM 794 C CA . VAL A 1 96 ? -10.614 15.701 -6.456 1.00 88.75 96 VAL A CA 1
ATOM 795 C C . VAL A 1 96 ? -9.140 16.056 -6.329 1.00 88.75 96 VAL A C 1
ATOM 797 O O . VAL A 1 96 ? -8.467 15.620 -5.397 1.00 88.75 96 VAL A O 1
ATOM 800 N N . ALA A 1 97 ? -8.630 16.842 -7.271 1.00 83.38 97 ALA A N 1
ATOM 801 C CA . ALA A 1 97 ? -7.328 17.482 -7.138 1.00 83.38 97 ALA A CA 1
ATOM 802 C C . ALA A 1 97 ? -7.509 18.818 -6.412 1.00 83.38 97 ALA A C 1
ATOM 804 O O . ALA A 1 97 ? -8.424 19.581 -6.733 1.00 83.38 97 ALA A O 1
ATOM 805 N N . THR A 1 98 ? -6.649 19.106 -5.441 1.00 75.25 98 THR A N 1
ATOM 806 C CA . THR A 1 98 ? -6.593 20.417 -4.797 1.00 75.25 98 THR A CA 1
ATOM 807 C C . THR A 1 98 ? -5.343 21.151 -5.277 1.00 75.25 98 THR A C 1
ATOM 809 O O . THR A 1 98 ? -4.292 20.560 -5.515 1.00 75.25 98 THR A O 1
ATOM 812 N N . HIS A 1 99 ? -5.458 22.466 -5.445 1.00 65.12 99 HIS A N 1
ATOM 813 C CA . HIS A 1 99 ? -4.312 23.325 -5.760 1.00 65.12 99 HIS A CA 1
ATOM 814 C C . HIS A 1 99 ? -3.655 23.902 -4.497 1.00 65.12 99 HIS A C 1
ATOM 816 O O . HIS A 1 99 ? -2.676 24.638 -4.586 1.00 65.12 99 HIS A O 1
ATOM 822 N N . THR A 1 100 ? -4.190 23.576 -3.320 1.00 63.34 100 THR A N 1
ATOM 823 C CA . THR A 1 100 ? -3.673 23.991 -2.018 1.00 63.34 100 THR A CA 1
ATOM 824 C C . THR A 1 100 ? -2.677 22.950 -1.518 1.00 63.34 100 THR A C 1
ATOM 826 O O . THR A 1 100 ? -3.053 21.941 -0.932 1.00 63.34 100 THR A O 1
ATOM 829 N N . SER A 1 101 ? -1.390 23.196 -1.758 1.00 58.78 101 SER A N 1
ATOM 830 C CA . SER A 1 101 ? -0.298 22.393 -1.205 1.00 58.78 101 SER A CA 1
ATOM 831 C C . SER A 1 101 ? -0.037 22.782 0.251 1.00 58.78 101 SER A C 1
ATOM 833 O O . SER A 1 101 ? 0.225 23.952 0.538 1.00 58.78 101 SER A O 1
ATOM 835 N N . GLY A 1 102 ? -0.087 21.816 1.166 1.00 63.50 102 GLY A N 1
ATOM 836 C CA . GLY A 1 102 ? 0.328 22.002 2.555 1.00 63.50 102 GLY A CA 1
ATOM 837 C C . GLY A 1 102 ? 0.418 20.672 3.312 1.00 63.50 102 GLY A C 1
ATOM 838 O O . GLY A 1 102 ? -0.144 19.675 2.866 1.00 63.50 102 GLY A O 1
ATOM 839 N N . PRO A 1 103 ? 1.072 20.630 4.485 1.00 65.62 103 PRO A N 1
ATOM 840 C CA . PRO A 1 103 ? 1.288 19.390 5.243 1.00 65.62 103 PRO A CA 1
ATOM 841 C C . PRO A 1 103 ? -0.016 18.743 5.733 1.00 65.62 103 PRO A C 1
ATOM 843 O O . PRO A 1 103 ? -0.081 17.531 5.961 1.00 65.62 103 PRO A O 1
ATOM 846 N N . THR A 1 104 ? -1.059 19.560 5.884 1.00 71.12 104 THR A N 1
ATOM 847 C CA . THR A 1 104 ? -2.369 19.168 6.414 1.00 71.12 104 THR A CA 1
ATOM 848 C C . THR A 1 104 ? -3.394 18.889 5.315 1.00 71.12 104 THR A C 1
ATOM 850 O O . THR A 1 104 ? -4.404 18.245 5.585 1.00 71.12 104 THR A O 1
ATOM 853 N N . TYR A 1 105 ? -3.154 19.345 4.081 1.00 79.19 105 TYR A N 1
ATOM 854 C CA . TYR A 1 105 ? -4.132 19.268 2.994 1.00 79.19 105 TYR A CA 1
ATOM 855 C C . TYR A 1 105 ? -3.607 18.399 1.849 1.00 79.19 105 TYR A C 1
ATOM 857 O O . TYR A 1 105 ? -2.515 18.659 1.347 1.00 79.19 105 TYR A O 1
ATOM 865 N N . PRO A 1 106 ? -4.359 17.371 1.421 1.00 83.81 106 PRO A N 1
ATOM 866 C CA . PRO A 1 106 ? -3.910 16.489 0.355 1.00 83.81 106 PRO A CA 1
ATOM 867 C C . PRO A 1 106 ? -3.974 17.188 -1.004 1.00 83.81 106 PRO A C 1
ATOM 869 O O . PRO A 1 106 ? -5.001 17.775 -1.347 1.00 83.81 106 PRO A O 1
ATOM 872 N N . ASN A 1 107 ? -2.919 17.055 -1.811 1.00 85.81 107 ASN A N 1
ATOM 873 C CA . ASN A 1 107 ? -2.836 17.543 -3.195 1.00 85.81 107 ASN A CA 1
ATOM 874 C C . ASN A 1 107 ? -3.865 16.852 -4.105 1.00 85.81 107 ASN A C 1
ATOM 876 O O . ASN A 1 107 ? -4.358 17.423 -5.077 1.00 85.81 107 ASN A O 1
ATOM 880 N N . LYS A 1 108 ? -4.186 15.593 -3.805 1.00 88.38 108 LYS A N 1
ATOM 881 C CA . LYS A 1 108 ? -5.181 14.794 -4.522 1.00 88.38 108 LYS A CA 1
ATOM 882 C C . LYS A 1 108 ? -5.908 13.911 -3.520 1.00 88.38 108 LYS A C 1
ATOM 884 O O . LYS A 1 108 ? -5.294 13.365 -2.606 1.00 88.38 108 LYS A O 1
ATOM 889 N N . THR A 1 109 ? -7.202 13.738 -3.727 1.00 91.81 109 THR A N 1
ATOM 890 C CA . THR A 1 109 ? -8.032 12.788 -2.994 1.00 91.81 109 THR A CA 1
ATOM 891 C C . THR A 1 109 ? -8.837 11.991 -3.997 1.00 91.81 109 THR A C 1
ATOM 893 O O . THR A 1 109 ? -9.503 12.562 -4.859 1.00 91.81 109 THR A O 1
ATOM 896 N N . ILE A 1 110 ? -8.807 10.671 -3.877 1.00 92.56 110 ILE A N 1
ATOM 897 C CA . ILE A 1 110 ? -9.703 9.790 -4.625 1.00 92.56 110 ILE A CA 1
ATOM 898 C C . ILE A 1 110 ? -10.574 9.005 -3.663 1.00 92.56 110 ILE A C 1
ATOM 900 O O . ILE A 1 110 ? -10.172 8.692 -2.542 1.00 92.56 110 ILE A O 1
ATOM 904 N N . VAL A 1 111 ? -11.751 8.628 -4.134 1.00 94.81 111 VAL A N 1
ATOM 905 C CA . VAL A 1 111 ? -12.541 7.560 -3.536 1.00 94.81 111 VAL A CA 1
ATOM 906 C C . VAL A 1 111 ? -12.602 6.437 -4.548 1.00 94.81 111 VAL A C 1
ATOM 908 O O . VAL A 1 111 ? -12.984 6.659 -5.699 1.00 94.81 111 VAL A O 1
ATOM 911 N N . ARG A 1 112 ? -12.232 5.228 -4.133 1.00 94.12 112 ARG A N 1
ATOM 912 C CA . ARG A 1 112 ? -12.303 4.041 -4.984 1.00 94.12 112 ARG A CA 1
ATOM 913 C C . ARG A 1 112 ? -13.057 2.914 -4.302 1.00 94.12 112 ARG A C 1
ATOM 915 O O . ARG A 1 112 ? -12.991 2.760 -3.086 1.00 94.12 112 ARG A O 1
ATOM 922 N N . ARG A 1 113 ? -13.763 2.124 -5.102 1.00 95.12 113 ARG A N 1
ATOM 923 C CA . ARG A 1 113 ? -14.448 0.904 -4.683 1.00 95.12 113 ARG A CA 1
ATOM 924 C C . ARG A 1 113 ? -13.570 -0.293 -5.015 1.00 95.12 113 ARG A C 1
ATOM 926 O O . ARG A 1 113 ? -13.215 -0.501 -6.173 1.00 95.12 113 ARG A O 1
ATOM 933 N N . LEU A 1 114 ? -13.217 -1.069 -4.001 1.00 94.12 114 LEU A N 1
ATOM 934 C CA . LEU A 1 114 ? -12.422 -2.283 -4.112 1.00 94.12 114 LEU A CA 1
ATOM 935 C C . LEU A 1 114 ? -13.325 -3.476 -4.418 1.00 94.12 114 LEU A C 1
ATOM 937 O O . LEU A 1 114 ? -14.292 -3.739 -3.700 1.00 94.12 114 LEU A O 1
ATOM 941 N N . ILE A 1 115 ? -12.985 -4.207 -5.481 1.00 93.94 115 ILE A N 1
ATOM 942 C CA . ILE A 1 115 ? -13.759 -5.355 -5.952 1.00 93.94 115 ILE A CA 1
ATOM 943 C C . ILE A 1 115 ? -12.984 -6.628 -5.606 1.00 93.94 115 ILE A C 1
ATOM 945 O O . ILE A 1 115 ? -11.931 -6.873 -6.208 1.00 93.94 115 ILE A O 1
ATOM 949 N N . PRO A 1 116 ? -13.462 -7.466 -4.673 1.00 94.62 116 PRO A N 1
ATOM 950 C CA . PRO A 1 116 ? -12.794 -8.711 -4.336 1.00 94.62 116 PRO A CA 1
ATOM 951 C C . PRO A 1 116 ? -12.882 -9.724 -5.476 1.00 94.62 116 PRO A C 1
ATOM 953 O O . PRO A 1 116 ? -13.821 -9.743 -6.273 1.00 94.62 116 PRO A O 1
ATOM 956 N N . LYS A 1 117 ? -11.895 -10.619 -5.537 1.00 93.12 117 LYS A N 1
ATOM 957 C CA . LYS A 1 117 ? -11.876 -11.740 -6.483 1.00 93.12 117 LYS A CA 1
ATOM 958 C C . LYS A 1 117 ? -12.899 -12.822 -6.122 1.00 93.12 117 LYS A C 1
ATOM 960 O O . LYS A 1 117 ? -13.379 -13.510 -7.014 1.00 93.12 117 LYS A O 1
ATOM 965 N N . ARG A 1 118 ? -13.217 -12.972 -4.832 1.00 92.25 118 ARG A N 1
ATOM 966 C CA . ARG A 1 118 ? -14.166 -13.957 -4.285 1.00 92.25 118 ARG A CA 1
ATOM 967 C C . ARG A 1 118 ? -15.460 -13.267 -3.858 1.00 92.25 118 ARG A C 1
ATOM 969 O O . ARG A 1 118 ? -15.709 -13.095 -2.667 1.00 92.25 118 ARG A O 1
ATOM 976 N N . LYS A 1 119 ? -16.263 -12.829 -4.829 1.00 91.62 119 LYS A N 1
ATOM 977 C CA . LYS A 1 119 ? -17.504 -12.067 -4.582 1.00 91.62 119 LYS A CA 1
ATOM 978 C C . LYS A 1 119 ? -18.523 -12.823 -3.722 1.00 91.62 119 LYS A C 1
ATOM 980 O O . LYS A 1 119 ? -19.394 -12.218 -3.118 1.00 91.62 119 LYS A O 1
ATOM 985 N N . GLU A 1 120 ? -18.410 -14.145 -3.670 1.00 90.94 120 GLU A N 1
ATOM 986 C CA . GLU A 1 120 ? -19.249 -15.031 -2.870 1.00 90.94 120 GLU A CA 1
ATOM 987 C C . GLU A 1 120 ? -18.867 -15.084 -1.381 1.00 90.94 120 GLU A C 1
ATOM 989 O O . GLU A 1 120 ? -19.668 -15.538 -0.568 1.00 90.94 120 GLU A O 1
ATOM 994 N N . LYS A 1 121 ? -17.655 -14.641 -1.016 1.00 88.94 121 LYS A N 1
ATOM 995 C CA . LYS A 1 121 ? -17.157 -14.642 0.376 1.00 88.94 121 LYS A CA 1
ATOM 996 C C . LYS A 1 121 ? -16.873 -13.254 0.920 1.00 88.94 121 LYS A C 1
ATOM 998 O O . LYS A 1 121 ? -16.974 -13.045 2.124 1.00 88.94 121 LYS A O 1
ATOM 1003 N N . ASP A 1 122 ? -16.470 -12.347 0.045 1.00 89.88 122 ASP A N 1
ATOM 1004 C CA . ASP A 1 122 ? -15.938 -11.052 0.414 1.00 89.88 122 ASP A CA 1
ATOM 1005 C C . ASP A 1 122 ? -16.821 -9.942 -0.159 1.00 89.88 122 ASP A C 1
ATOM 1007 O O . ASP A 1 122 ? -17.124 -9.924 -1.354 1.00 89.88 122 ASP A O 1
ATOM 1011 N N . SER A 1 123 ? -17.197 -8.993 0.697 1.00 90.69 123 SER A N 1
ATOM 1012 C CA . SER A 1 123 ? -17.956 -7.811 0.295 1.00 90.69 123 SER A CA 1
ATOM 1013 C C . SER A 1 123 ? -17.063 -6.772 -0.383 1.00 90.69 123 SER A C 1
ATOM 1015 O O . SER A 1 123 ? -15.879 -6.610 -0.057 1.00 90.69 123 SER A O 1
ATOM 1017 N N . GLU A 1 124 ? -17.650 -6.032 -1.319 1.00 93.75 124 GLU A N 1
ATOM 1018 C CA . GLU A 1 124 ? -17.053 -4.805 -1.842 1.00 93.75 124 GLU A CA 1
ATOM 1019 C C . GLU A 1 124 ? -16.954 -3.758 -0.727 1.00 93.75 124 GLU A C 1
ATOM 1021 O O . GLU A 1 124 ? -17.809 -3.690 0.159 1.00 93.75 124 GLU A O 1
ATOM 1026 N N . MET A 1 125 ? -15.912 -2.932 -0.774 1.00 93.31 125 MET A N 1
ATOM 1027 C CA . MET A 1 125 ? -15.754 -1.802 0.141 1.00 93.31 125 MET A CA 1
ATOM 1028 C C . MET A 1 125 ? -15.261 -0.576 -0.608 1.00 93.31 125 MET A C 1
ATOM 1030 O O . MET A 1 125 ? -14.609 -0.697 -1.644 1.00 93.31 125 MET A O 1
ATOM 1034 N N . SER A 1 126 ? -15.523 0.602 -0.056 1.00 95.00 126 SER A N 1
ATOM 1035 C CA . SER A 1 126 ? -14.938 1.843 -0.549 1.00 95.00 126 SER A CA 1
ATOM 1036 C C . SER A 1 126 ? -13.804 2.286 0.362 1.00 95.00 126 SER A C 1
ATOM 1038 O O . SER A 1 126 ? -13.856 2.096 1.576 1.00 95.00 126 SER A O 1
ATOM 1040 N N . GLU A 1 127 ? -12.794 2.915 -0.217 1.00 94.50 127 GLU A N 1
ATOM 1041 C CA . GLU A 1 127 ? -11.738 3.594 0.523 1.00 94.50 127 GLU A CA 1
ATOM 1042 C C . GLU A 1 127 ? -11.463 4.968 -0.084 1.00 94.50 127 GLU A C 1
ATOM 1044 O O . GLU A 1 127 ? -11.628 5.191 -1.289 1.00 94.50 127 GLU A O 1
ATOM 1049 N N . ARG A 1 128 ? -11.050 5.893 0.774 1.00 95.31 128 ARG A N 1
ATOM 1050 C CA . ARG A 1 128 ? -10.537 7.204 0.411 1.00 95.31 128 ARG A CA 1
ATOM 1051 C C . ARG A 1 128 ? -9.015 7.144 0.436 1.00 95.31 128 ARG A C 1
ATOM 1053 O O . ARG A 1 128 ? -8.440 6.693 1.423 1.00 95.31 128 ARG A O 1
ATOM 1060 N N . VAL A 1 129 ? -8.378 7.593 -0.641 1.00 93.69 129 VAL A N 1
ATOM 1061 C CA . VAL A 1 129 ? -6.919 7.679 -0.740 1.00 93.69 129 VAL A CA 1
ATOM 1062 C C . VAL A 1 129 ? -6.522 9.139 -0.887 1.00 93.69 129 VAL A C 1
ATOM 1064 O O . VAL A 1 129 ? -7.002 9.828 -1.788 1.00 93.69 129 VAL A O 1
ATOM 1067 N N . GLU A 1 130 ? -5.672 9.607 0.017 1.00 92.44 130 GLU A N 1
ATOM 1068 C CA . GLU A 1 130 ? -5.232 10.996 0.118 1.00 92.44 130 GLU A CA 1
ATOM 1069 C C . GLU A 1 130 ? -3.729 11.078 -0.148 1.00 92.44 130 GLU A C 1
ATOM 1071 O O . GLU A 1 130 ? -2.930 10.382 0.485 1.00 92.44 130 GLU A O 1
ATOM 1076 N N . TYR A 1 131 ? -3.342 11.931 -1.090 1.00 90.50 131 TYR A N 1
ATOM 1077 C CA . TYR A 1 131 ? -1.968 12.075 -1.552 1.00 90.50 131 TYR A CA 1
ATOM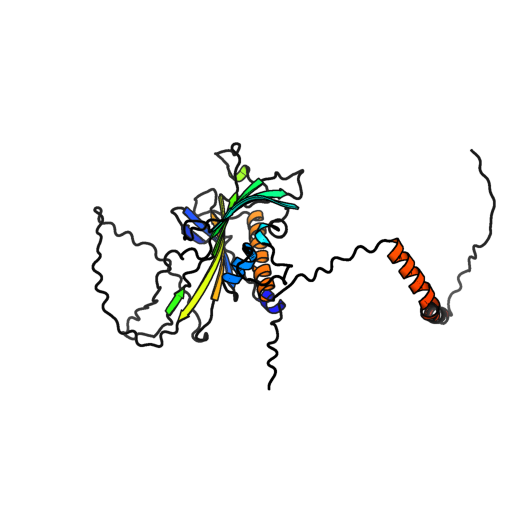 1078 C C . TYR A 1 131 ? -1.395 13.405 -1.069 1.00 90.50 131 TYR A C 1
ATOM 1080 O O . TYR A 1 131 ? -1.975 14.457 -1.328 1.00 90.50 131 TYR A O 1
ATOM 1088 N N . PHE A 1 132 ? -0.244 13.349 -0.406 1.00 88.06 132 PHE A N 1
ATOM 1089 C CA . PHE A 1 132 ? 0.479 14.498 0.125 1.00 88.06 132 PHE A CA 1
ATOM 1090 C C . PHE A 1 132 ? 1.877 14.531 -0.499 1.00 88.06 132 PHE A C 1
ATOM 1092 O O . PHE A 1 132 ? 2.722 13.688 -0.183 1.00 88.06 132 PHE A O 1
ATOM 1099 N N . GLU A 1 133 ? 2.103 15.478 -1.402 1.00 84.62 133 GLU A N 1
ATOM 1100 C CA . GLU A 1 133 ? 3.397 15.748 -2.028 1.00 84.62 133 GLU A CA 1
ATOM 1101 C C . GLU A 1 133 ? 4.086 16.871 -1.276 1.00 84.62 133 GLU A C 1
ATOM 1103 O O . GLU A 1 133 ? 3.466 17.907 -1.027 1.00 84.62 133 GLU A O 1
ATOM 1108 N N . HIS A 1 134 ? 5.362 16.680 -0.944 1.00 77.25 134 HIS A N 1
ATOM 1109 C CA . HIS A 1 134 ? 6.137 17.679 -0.210 1.00 77.25 134 HIS A CA 1
ATOM 1110 C C . HIS A 1 134 ? 5.401 18.181 1.036 1.00 77.25 134 HIS A C 1
ATOM 1112 O O . HIS A 1 134 ? 5.415 19.375 1.329 1.00 77.25 134 HIS A O 1
ATOM 1118 N N . ALA A 1 135 ? 4.740 17.276 1.765 1.00 64.69 135 ALA A N 1
ATOM 1119 C CA . ALA A 1 135 ? 4.245 17.624 3.082 1.00 64.69 135 ALA A CA 1
ATOM 1120 C C . ALA A 1 135 ? 5.451 18.110 3.881 1.00 64.69 135 ALA A C 1
ATOM 1122 O O . ALA A 1 135 ? 6.436 17.369 3.989 1.00 64.69 135 ALA A O 1
ATOM 1123 N N . ASP A 1 136 ? 5.381 19.352 4.373 1.00 58.84 136 ASP A N 1
ATOM 1124 C CA . ASP A 1 136 ? 6.420 19.913 5.225 1.00 58.84 136 ASP A CA 1
ATOM 1125 C C . ASP A 1 136 ? 6.720 18.874 6.298 1.00 58.84 136 ASP A C 1
ATOM 1127 O O . ASP A 1 136 ? 5.826 18.476 7.058 1.00 58.84 136 ASP A O 1
ATOM 1131 N N . GLY A 1 137 ? 7.952 18.361 6.298 1.00 52.22 137 GLY A N 1
ATOM 1132 C CA . GLY A 1 137 ? 8.391 17.475 7.358 1.00 52.22 137 GLY A CA 1
ATOM 1133 C C . GLY A 1 137 ? 8.101 18.179 8.674 1.00 52.22 137 GLY A C 1
ATOM 1134 O O . GLY A 1 137 ? 8.593 19.290 8.871 1.00 52.22 137 GLY A O 1
ATOM 1135 N N . GLU A 1 138 ? 7.267 17.565 9.527 1.00 51.59 138 GLU A N 1
ATOM 1136 C CA . GLU A 1 138 ? 7.095 17.957 10.930 1.00 51.59 138 GLU A CA 1
ATOM 1137 C C . GLU A 1 138 ? 8.469 18.354 11.429 1.00 51.59 138 GLU A C 1
ATOM 1139 O O . GLU A 1 138 ? 9.329 17.477 11.474 1.00 51.59 138 GLU A O 1
ATOM 1144 N N . SER A 1 139 ? 8.671 19.658 11.649 1.00 41.91 139 SER A N 1
ATOM 1145 C CA . SER A 1 139 ? 9.970 20.321 11.730 1.00 41.91 139 SER A CA 1
ATOM 1146 C C . SER A 1 139 ? 11.032 19.353 12.216 1.00 41.91 139 SER A C 1
ATOM 1148 O O . SER A 1 139 ? 11.152 19.120 13.421 1.00 41.91 139 SER A O 1
ATOM 1150 N N . ALA A 1 140 ? 11.736 18.724 11.270 1.00 42.94 140 ALA A N 1
ATOM 1151 C CA . ALA A 1 140 ? 12.863 17.882 11.590 1.00 42.94 140 ALA A CA 1
ATOM 1152 C C . ALA A 1 140 ? 13.870 18.873 12.141 1.00 42.94 140 ALA A C 1
ATOM 1154 O O . ALA A 1 140 ? 14.532 19.582 11.383 1.00 42.94 140 ALA A O 1
ATOM 1155 N N . GLY A 1 141 ? 13.845 19.042 13.466 1.00 39.22 141 GLY A N 1
ATOM 1156 C CA . GLY A 1 141 ? 14.753 19.925 14.159 1.00 39.22 141 GLY A CA 1
ATOM 1157 C C . GLY A 1 141 ? 16.125 19.605 13.610 1.00 39.22 141 GLY A C 1
ATOM 1158 O O . GLY A 1 141 ? 16.470 18.428 13.502 1.00 39.22 141 GLY A O 1
ATOM 1159 N N . LEU A 1 142 ? 16.848 20.638 13.181 1.00 39.81 142 LEU A N 1
ATOM 1160 C CA . LEU A 1 142 ? 18.266 20.533 12.891 1.00 39.81 142 LEU A CA 1
ATOM 1161 C C . LEU A 1 142 ? 18.886 19.831 14.097 1.00 39.81 142 LEU A C 1
ATOM 1163 O O . LEU A 1 142 ? 19.121 20.454 15.133 1.00 39.81 142 LEU A O 1
ATOM 1167 N N . SER A 1 143 ? 19.078 18.519 14.002 1.00 41.72 143 SER A N 1
ATOM 1168 C CA . SER A 1 143 ? 19.780 17.768 15.022 1.00 41.72 143 SER A CA 1
ATOM 1169 C C . SER A 1 143 ? 21.243 18.034 14.738 1.00 41.72 143 SER A C 1
ATOM 1171 O O . SER A 1 143 ? 21.947 17.262 14.092 1.00 41.72 143 SER A O 1
ATOM 1173 N N . SER A 1 144 ? 21.681 19.223 15.147 1.00 41.00 144 SER A N 1
ATOM 1174 C CA . SER A 1 144 ? 23.086 19.461 15.394 1.00 41.00 144 SER A CA 1
ATOM 1175 C C . SER A 1 144 ? 23.449 18.533 16.545 1.00 41.00 144 SER A C 1
ATOM 1177 O O . SER A 1 144 ? 23.160 18.818 17.710 1.00 41.00 144 SER A O 1
ATOM 1179 N N . CYS A 1 145 ? 24.012 17.373 16.214 1.00 38.31 145 CYS A N 1
ATOM 1180 C CA . CYS A 1 145 ? 24.621 16.466 17.174 1.00 38.31 145 CYS A CA 1
ATOM 1181 C C . CYS A 1 145 ? 25.873 17.131 17.770 1.00 38.31 145 CYS A C 1
ATOM 1183 O O . CYS A 1 145 ? 27.001 16.727 17.507 1.00 38.31 145 CYS A O 1
ATOM 1185 N N . CYS A 1 146 ? 25.686 18.153 18.604 1.00 37.44 146 CYS A N 1
ATOM 1186 C CA . CYS A 1 146 ? 26.718 18.644 19.504 1.00 37.44 146 CYS A CA 1
ATOM 1187 C C . CYS A 1 146 ? 26.832 17.658 20.670 1.00 37.44 146 CYS A C 1
ATOM 1189 O O . CYS A 1 146 ? 26.265 17.870 21.744 1.00 37.44 146 CYS A O 1
ATOM 1191 N N . CYS A 1 147 ? 27.569 16.565 20.485 1.00 34.62 147 CYS A N 1
ATOM 1192 C CA . CYS A 1 147 ? 28.068 15.830 21.637 1.00 34.62 147 CYS A CA 1
ATOM 1193 C C . CYS A 1 147 ? 29.164 16.681 22.304 1.00 34.62 147 CYS A C 1
ATOM 1195 O O . CYS A 1 147 ? 30.253 16.878 21.771 1.00 34.62 147 CYS A O 1
ATOM 1197 N N . ARG A 1 148 ? 28.863 17.237 23.485 1.00 35.91 148 ARG A N 1
ATOM 1198 C CA . ARG A 1 148 ? 29.898 17.792 24.367 1.00 35.91 148 ARG A CA 1
ATOM 1199 C C . ARG A 1 148 ? 30.718 16.626 24.910 1.00 35.91 148 ARG A C 1
ATOM 1201 O O . ARG A 1 148 ? 30.280 15.944 25.835 1.00 35.91 148 ARG A O 1
ATOM 1208 N N . ILE A 1 149 ? 31.906 16.413 24.356 1.00 37.81 149 ILE A N 1
ATOM 1209 C CA . ILE A 1 149 ? 32.946 15.631 25.027 1.00 37.81 149 ILE A CA 1
ATOM 1210 C C . ILE A 1 149 ? 33.343 16.412 26.289 1.00 37.81 149 ILE A C 1
ATOM 1212 O O . ILE A 1 149 ? 33.559 17.624 26.231 1.00 37.81 149 ILE A O 1
ATOM 1216 N N . ARG A 1 150 ? 33.404 15.733 27.443 1.00 40.00 150 ARG A N 1
ATOM 1217 C CA . ARG A 1 150 ? 33.746 16.327 28.754 1.00 40.00 150 ARG A CA 1
ATOM 1218 C C . ARG A 1 150 ? 35.138 16.978 28.808 1.00 40.00 150 ARG A C 1
ATOM 1220 O O . ARG A 1 150 ? 35.395 17.725 29.743 1.00 40.00 150 ARG A O 1
ATOM 1227 N N . ASP A 1 151 ? 35.962 16.783 27.781 1.00 42.78 151 ASP A N 1
ATOM 1228 C CA . ASP A 1 151 ? 37.376 17.166 27.765 1.00 42.78 151 ASP A CA 1
ATOM 1229 C C . ASP A 1 151 ? 37.702 18.341 26.821 1.00 42.78 151 ASP A C 1
ATOM 1231 O O . ASP A 1 151 ? 38.854 18.548 26.449 1.00 42.78 151 ASP A O 1
ATOM 1235 N N . GLY A 1 152 ? 36.710 19.144 26.421 1.00 43.09 152 GLY A N 1
ATOM 1236 C CA . GLY A 1 152 ? 36.954 20.423 25.733 1.00 43.09 152 GLY A CA 1
ATOM 1237 C C . GLY A 1 152 ? 37.441 20.326 24.279 1.00 43.09 152 GLY A C 1
ATOM 1238 O O . GLY A 1 152 ? 37.686 21.354 23.651 1.00 43.09 152 GLY A O 1
ATOM 1239 N N . SER A 1 153 ? 37.537 19.124 23.710 1.00 44.69 153 SER A N 1
ATOM 1240 C CA . SER A 1 153 ? 37.815 18.905 22.291 1.00 44.69 153 SER A CA 1
ATOM 1241 C C . SER A 1 153 ? 36.509 18.797 21.495 1.00 44.69 153 SER A C 1
ATOM 1243 O O . SER A 1 153 ? 35.722 17.865 21.653 1.00 44.69 153 SER A O 1
ATOM 1245 N N . ILE A 1 154 ? 36.261 19.781 20.627 1.00 46.66 154 ILE A N 1
ATOM 1246 C CA . ILE A 1 154 ? 35.167 19.739 19.650 1.00 46.66 154 ILE A CA 1
ATOM 1247 C C . ILE A 1 154 ? 35.655 18.884 18.478 1.00 46.66 154 ILE A C 1
ATOM 1249 O O . ILE A 1 154 ? 36.515 19.317 17.713 1.00 46.66 154 ILE A O 1
ATOM 1253 N N . SER A 1 155 ? 35.135 17.666 18.336 1.00 46.34 155 SER A N 1
ATOM 1254 C CA . SER A 1 155 ? 35.258 16.938 17.070 1.00 46.34 155 SER A CA 1
ATOM 1255 C C . SER A 1 155 ? 34.222 17.487 16.090 1.00 46.34 155 SER A C 1
ATOM 1257 O O . SER A 1 155 ? 33.060 17.691 16.440 1.00 46.34 155 SER A O 1
ATOM 1259 N N . HIS A 1 156 ? 34.663 17.775 14.865 1.00 51.03 156 HIS A N 1
ATOM 1260 C CA . HIS A 1 156 ? 33.777 18.114 13.758 1.00 51.03 156 HIS A CA 1
ATOM 1261 C C . HIS A 1 156 ? 32.956 16.870 13.407 1.00 51.03 156 HIS A C 1
ATOM 1263 O O . HIS A 1 156 ? 33.502 15.904 12.879 1.00 51.03 156 HIS A O 1
ATOM 1269 N N . PHE A 1 157 ? 31.661 16.885 13.715 1.00 51.88 157 PHE A N 1
ATOM 1270 C CA . PHE A 1 157 ? 30.730 15.872 13.231 1.00 51.88 157 PHE A CA 1
ATOM 1271 C C . PHE A 1 157 ? 30.023 16.388 11.975 1.00 51.88 157 PHE A C 1
ATOM 1273 O O . PHE A 1 157 ? 29.680 17.573 11.919 1.00 51.88 157 PHE A O 1
ATOM 1280 N N . PRO A 1 158 ? 29.792 15.526 10.971 1.00 53.28 158 PRO A N 1
ATOM 1281 C CA . PRO A 1 158 ? 28.993 15.891 9.811 1.00 53.28 158 PRO A CA 1
ATOM 1282 C C . PRO A 1 158 ? 27.584 16.301 10.256 1.00 53.28 158 PRO A C 1
ATOM 1284 O O . PRO A 1 158 ? 26.953 15.629 11.078 1.00 53.28 158 PRO A O 1
ATOM 1287 N N . VAL A 1 159 ? 27.084 17.415 9.716 1.00 56.31 159 VAL A N 1
ATOM 1288 C CA . VAL A 1 159 ? 25.720 17.876 9.991 1.00 56.31 159 VAL A CA 1
ATOM 1289 C C . VAL A 1 159 ? 24.777 17.119 9.063 1.00 56.31 159 VAL A C 1
ATOM 1291 O O . VAL A 1 159 ? 24.896 17.171 7.838 1.00 56.31 159 VAL A O 1
ATOM 1294 N N . CYS A 1 160 ? 23.830 16.395 9.654 1.00 53.16 160 CYS A N 1
ATOM 1295 C CA . CYS A 1 160 ? 22.780 15.707 8.911 1.00 53.16 160 CYS A CA 1
ATOM 1296 C C . CYS A 1 160 ? 21.661 16.707 8.620 1.00 53.16 160 CYS A C 1
ATOM 1298 O O . CYS A 1 160 ? 21.013 17.189 9.551 1.00 53.16 160 CYS A O 1
ATOM 1300 N N . VAL A 1 161 ? 21.413 17.014 7.348 1.00 56.47 161 VAL A N 1
ATOM 1301 C CA . VAL A 1 161 ? 20.253 17.813 6.948 1.00 56.47 161 VAL A CA 1
ATOM 1302 C C . VAL A 1 161 ? 19.193 16.848 6.431 1.00 56.47 161 VAL A C 1
ATOM 1304 O O . VAL A 1 161 ? 19.326 16.261 5.357 1.00 56.47 161 VAL A O 1
ATOM 1307 N N . LEU A 1 162 ? 18.134 16.651 7.215 1.00 57.91 162 LEU A N 1
ATOM 1308 C CA . LEU A 1 162 ? 16.938 15.966 6.730 1.00 57.91 162 LEU A CA 1
ATOM 1309 C C . LEU A 1 162 ? 16.328 16.791 5.591 1.00 57.91 162 LEU A C 1
ATOM 1311 O O . LEU A 1 162 ? 16.158 18.004 5.728 1.00 57.91 162 LEU A O 1
ATOM 1315 N N . SER A 1 163 ? 16.013 16.140 4.468 1.00 58.94 163 SER A N 1
ATOM 1316 C CA . SER A 1 163 ? 15.238 16.786 3.412 1.00 58.94 163 SER A CA 1
ATOM 1317 C C . SER A 1 163 ? 13.882 17.154 4.001 1.00 58.94 163 SER A C 1
ATOM 1319 O O . SER A 1 163 ? 13.226 16.329 4.639 1.00 58.94 163 SER A O 1
ATOM 1321 N N . SER A 1 164 ? 13.444 18.392 3.789 1.00 61.47 164 SER A N 1
ATOM 1322 C CA . SER A 1 164 ? 12.139 18.874 4.251 1.00 61.47 164 SER A CA 1
ATOM 1323 C C . SER A 1 164 ? 10.961 18.229 3.513 1.00 61.47 164 SER A C 1
ATOM 1325 O O . SER A 1 164 ? 9.811 18.446 3.892 1.00 61.47 164 SER A O 1
ATOM 1327 N N . LYS A 1 165 ? 11.231 17.444 2.462 1.00 73.94 165 LYS A N 1
ATOM 1328 C CA . LYS A 1 165 ? 10.225 16.877 1.567 1.00 73.94 165 LYS A CA 1
ATOM 1329 C C . LYS A 1 165 ? 9.820 15.478 2.021 1.00 73.94 165 LYS A C 1
ATOM 1331 O O . LYS A 1 165 ? 10.563 14.514 1.836 1.00 73.94 165 LYS A O 1
ATOM 1336 N N . VAL A 1 166 ? 8.611 15.364 2.568 1.00 84.62 166 VAL A N 1
ATOM 1337 C CA . VAL A 1 166 ? 7.972 14.075 2.852 1.00 84.62 166 VAL A CA 1
ATOM 1338 C C . VAL A 1 166 ? 6.834 13.854 1.862 1.00 84.62 166 VAL A C 1
ATOM 1340 O O . VAL A 1 166 ? 5.899 14.647 1.790 1.00 84.62 166 VAL A O 1
ATOM 1343 N N . ASN A 1 167 ? 6.884 12.747 1.128 1.00 87.81 167 ASN A N 1
ATOM 1344 C CA . ASN A 1 167 ? 5.777 12.297 0.288 1.00 87.81 167 ASN A CA 1
ATOM 1345 C C . ASN A 1 167 ? 5.001 11.220 1.044 1.00 87.81 167 ASN A C 1
ATOM 1347 O O . ASN A 1 167 ? 5.605 10.260 1.522 1.00 87.81 167 ASN A O 1
ATOM 1351 N N . ARG A 1 168 ? 3.679 11.348 1.172 1.00 89.44 168 ARG A N 1
ATOM 1352 C CA . ARG A 1 168 ? 2.832 10.415 1.938 1.00 89.44 168 ARG A CA 1
ATOM 1353 C C . ARG A 1 168 ? 1.539 10.107 1.196 1.00 89.44 168 ARG A C 1
ATOM 1355 O O . ARG A 1 168 ? 0.931 11.000 0.617 1.00 89.44 168 ARG A O 1
ATOM 1362 N N . VAL A 1 169 ? 1.090 8.856 1.274 1.00 91.69 169 VAL A N 1
ATOM 1363 C CA . VAL A 1 169 ? -0.198 8.421 0.716 1.00 91.69 169 VAL A CA 1
ATOM 1364 C C . VAL A 1 169 ? -0.986 7.653 1.762 1.00 91.69 169 VAL A C 1
ATOM 1366 O O . VAL A 1 169 ? -0.536 6.597 2.208 1.00 91.69 169 VAL A O 1
ATOM 1369 N N . VAL A 1 170 ? -2.134 8.205 2.152 1.00 92.38 170 VAL A N 1
ATOM 1370 C CA . VAL A 1 170 ? -2.989 7.717 3.241 1.00 92.38 170 VAL A CA 1
ATOM 1371 C C . VAL A 1 170 ? -4.189 6.973 2.679 1.00 92.38 170 VAL A C 1
ATOM 1373 O O . VAL A 1 170 ? -4.876 7.485 1.802 1.00 92.38 170 VAL A O 1
ATOM 1376 N N . TYR A 1 171 ? -4.442 5.777 3.203 1.00 93.88 171 TYR A N 1
ATOM 1377 C CA . TYR A 1 171 ? -5.556 4.907 2.846 1.00 93.88 171 TYR A CA 1
ATOM 1378 C C . TYR A 1 171 ? -6.527 4.829 4.024 1.00 93.88 171 TYR A C 1
ATOM 1380 O O . TYR A 1 171 ? -6.161 4.391 5.121 1.00 93.88 171 TYR A O 1
ATOM 1388 N N . VAL A 1 172 ? -7.765 5.260 3.790 1.00 94.94 172 VAL A N 1
ATOM 1389 C CA . VAL A 1 172 ? -8.825 5.335 4.799 1.00 94.94 172 VAL A CA 1
ATOM 1390 C C . VAL A 1 172 ? -10.029 4.523 4.312 1.00 94.94 172 VAL A C 1
ATOM 1392 O O . VAL A 1 172 ? -10.674 4.921 3.339 1.00 94.94 172 VAL A O 1
ATOM 1395 N N . PRO A 1 173 ? -10.381 3.398 4.954 1.00 94.75 173 PRO A N 1
ATOM 1396 C CA . PRO A 1 173 ? -11.589 2.670 4.617 1.00 94.75 173 PRO A CA 1
ATOM 1397 C C . PRO A 1 173 ? -12.826 3.523 4.929 1.00 94.75 173 PRO A C 1
ATOM 1399 O O . PRO A 1 173 ? -12.914 4.169 5.974 1.00 94.75 173 PRO A O 1
ATOM 1402 N N . ILE A 1 174 ? -13.805 3.512 4.029 1.00 94.25 174 ILE A N 1
ATOM 1403 C CA . ILE A 1 174 ? -15.093 4.175 4.236 1.00 94.25 174 ILE A CA 1
ATOM 1404 C C . ILE A 1 174 ? -16.046 3.139 4.822 1.00 94.25 174 ILE A C 1
ATOM 1406 O O . ILE A 1 174 ? -16.559 2.274 4.109 1.00 94.25 174 ILE A O 1
ATOM 1410 N N . LEU A 1 175 ? -16.262 3.220 6.133 1.00 89.62 175 LEU A N 1
ATOM 1411 C CA . LEU A 1 175 ? -17.212 2.358 6.828 1.00 89.62 175 LEU A CA 1
ATOM 1412 C C . LEU A 1 175 ? -18.642 2.837 6.546 1.00 89.62 175 LEU A C 1
ATOM 1414 O O . LEU A 1 175 ? -18.932 4.033 6.594 1.00 89.62 175 LEU A O 1
ATOM 1418 N N . GLY A 1 176 ? -19.535 1.905 6.215 1.00 81.62 176 GLY A N 1
ATOM 1419 C CA . GLY A 1 176 ? -20.955 2.209 6.041 1.00 81.62 176 GLY A CA 1
ATOM 1420 C C . GLY A 1 176 ? -21.632 2.529 7.376 1.00 81.62 176 GLY A C 1
ATOM 1421 O O . GLY A 1 176 ? -21.163 2.116 8.431 1.00 81.62 176 GLY A O 1
ATOM 1422 N N . SER A 1 177 ? -22.790 3.192 7.333 1.00 72.94 177 SER A N 1
ATOM 1423 C CA . SER A 1 177 ? -23.597 3.534 8.520 1.00 72.94 177 SER A CA 1
ATOM 1424 C C . SER A 1 177 ? -24.056 2.329 9.356 1.00 72.94 177 SER A C 1
ATOM 1426 O O . SER A 1 177 ? -24.524 2.507 10.475 1.00 72.94 177 SER A O 1
ATOM 1428 N N . ALA A 1 178 ? -23.926 1.114 8.821 1.00 63.44 178 ALA A N 1
ATOM 1429 C CA . ALA A 1 178 ? -24.243 -0.144 9.488 1.00 63.44 178 ALA A CA 1
ATOM 1430 C C . ALA A 1 178 ? -23.060 -0.756 10.269 1.00 63.44 178 ALA A C 1
ATOM 1432 O O . ALA A 1 178 ? -23.180 -1.884 10.742 1.00 63.44 178 ALA A O 1
ATOM 1433 N N . SER A 1 179 ? -21.911 -0.076 10.377 1.00 76.25 179 SER A N 1
ATOM 1434 C CA . SER A 1 179 ? -20.799 -0.571 11.195 1.00 76.25 179 SER A CA 1
ATOM 1435 C C . SER A 1 179 ? -21.191 -0.591 12.671 1.00 76.25 179 SER A C 1
ATOM 1437 O O . SER A 1 179 ? -21.653 0.426 13.189 1.00 76.25 179 SER A O 1
ATOM 1439 N N . ASP A 1 180 ? -20.966 -1.718 13.344 1.00 79.38 180 ASP A N 1
ATOM 1440 C CA . ASP A 1 180 ? -21.130 -1.815 14.792 1.00 79.38 180 ASP A CA 1
ATOM 1441 C C . ASP A 1 180 ? -20.165 -0.830 15.481 1.00 79.38 180 ASP A C 1
ATOM 1443 O O . ASP A 1 180 ? -18.949 -0.963 15.312 1.00 79.38 180 ASP A O 1
ATOM 1447 N N . PRO A 1 181 ? -20.659 0.162 16.246 1.00 80.44 181 PRO A N 1
ATOM 1448 C CA . PRO A 1 181 ? -19.798 1.091 16.971 1.00 80.44 181 PRO A CA 1
ATOM 1449 C C . PRO A 1 181 ? -18.891 0.398 17.995 1.00 80.44 181 PRO A C 1
ATOM 1451 O O . PRO A 1 181 ? -17.852 0.953 18.350 1.00 80.44 181 PRO A O 1
ATOM 1454 N N . ALA A 1 182 ? -19.276 -0.788 18.482 1.00 83.38 182 ALA A N 1
ATOM 1455 C CA . ALA A 1 182 ? -18.487 -1.557 19.439 1.00 83.38 182 ALA A CA 1
ATOM 1456 C C . ALA A 1 182 ? -17.304 -2.288 18.780 1.00 83.38 182 ALA A C 1
ATOM 1458 O O . ALA A 1 182 ? -16.264 -2.457 19.416 1.00 83.38 182 ALA A O 1
ATOM 1459 N N . ASP A 1 183 ? -17.444 -2.689 17.514 1.00 86.12 183 ASP A N 1
ATOM 1460 C CA . ASP A 1 183 ? -16.385 -3.328 16.731 1.00 86.12 183 ASP A CA 1
ATOM 1461 C C . ASP A 1 183 ? -16.405 -2.843 15.268 1.00 86.12 183 ASP A C 1
ATOM 1463 O O . ASP A 1 183 ? -16.835 -3.555 14.351 1.00 86.12 183 ASP A O 1
ATOM 1467 N N . PRO A 1 184 ? -15.898 -1.626 15.004 1.00 86.31 184 PRO A N 1
ATOM 1468 C CA . PRO A 1 184 ? -15.813 -1.111 13.642 1.00 86.31 184 PRO A CA 1
ATOM 1469 C C . PRO A 1 184 ? -14.894 -1.970 12.758 1.00 86.31 184 PRO A C 1
ATOM 1471 O O . PRO A 1 184 ? -15.076 -2.009 11.537 1.00 86.31 184 PRO A O 1
ATOM 1474 N N . ALA A 1 185 ? -13.949 -2.717 13.342 1.00 87.81 185 ALA A N 1
ATOM 1475 C CA . ALA A 1 185 ? -13.051 -3.591 12.596 1.00 87.81 185 ALA A CA 1
ATOM 1476 C C . ALA A 1 185 ? -13.783 -4.804 11.993 1.00 87.81 185 ALA A C 1
ATOM 1478 O O . ALA A 1 185 ? -13.372 -5.297 10.932 1.00 87.81 185 ALA A O 1
ATOM 1479 N N . ALA A 1 186 ? -14.880 -5.265 12.605 1.00 87.88 186 ALA A N 1
ATOM 1480 C CA . ALA A 1 186 ? -15.718 -6.336 12.061 1.00 87.88 186 ALA A CA 1
ATOM 1481 C C . ALA A 1 186 ? -16.346 -5.970 10.708 1.00 87.88 186 ALA A C 1
ATOM 1483 O O . ALA A 1 186 ? -16.513 -6.843 9.857 1.00 87.88 186 ALA A O 1
ATOM 1484 N N . SER A 1 187 ? -16.626 -4.683 10.477 1.00 88.56 187 SER A N 1
ATOM 1485 C CA . SER A 1 187 ? -17.233 -4.204 9.227 1.00 88.56 187 SER A CA 1
ATOM 1486 C C . SER A 1 187 ? -16.278 -4.214 8.026 1.00 88.56 187 SER A C 1
ATOM 1488 O O . SER A 1 187 ? -16.719 -4.167 6.877 1.00 88.56 187 SER A O 1
ATOM 1490 N N . LEU A 1 188 ? -14.966 -4.309 8.268 1.00 90.50 188 LEU A N 1
ATOM 1491 C CA . LEU A 1 188 ? -13.977 -4.387 7.197 1.00 90.50 188 LEU A CA 1
ATOM 1492 C C . LEU A 1 188 ? -13.970 -5.781 6.547 1.00 90.50 188 LEU A C 1
ATOM 1494 O O . LEU A 1 188 ? -14.040 -6.788 7.254 1.00 90.50 188 LEU A O 1
ATOM 1498 N N . PRO A 1 189 ? -13.780 -5.897 5.227 1.00 89.19 189 PRO A N 1
ATOM 1499 C CA . PRO A 1 189 ? -13.582 -7.187 4.577 1.00 89.19 189 PRO A CA 1
ATOM 1500 C C . PRO A 1 189 ? -12.327 -7.919 5.059 1.00 89.19 189 PRO A C 1
ATOM 1502 O O . PRO A 1 189 ? -11.389 -7.330 5.600 1.00 89.19 189 PRO A O 1
ATOM 1505 N N . PHE A 1 190 ? -12.287 -9.227 4.816 1.00 86.00 190 PHE A N 1
ATOM 1506 C CA . PHE A 1 190 ? -11.173 -10.087 5.217 1.00 86.00 190 PHE A CA 1
ATOM 1507 C C . PHE A 1 190 ? -9.834 -9.700 4.569 1.00 86.00 190 PHE A C 1
ATOM 1509 O O . PHE A 1 190 ? -8.775 -9.875 5.169 1.00 86.00 190 PHE A O 1
ATOM 1516 N N . TYR A 1 191 ? -9.878 -9.185 3.341 1.00 85.75 191 TYR A N 1
ATOM 1517 C CA . TYR A 1 191 ? -8.695 -8.835 2.558 1.00 85.75 191 TYR A CA 1
ATOM 1518 C C . TYR A 1 191 ? -8.075 -7.478 2.911 1.00 85.75 191 TYR A C 1
ATOM 1520 O O . TYR A 1 191 ? -7.019 -7.143 2.376 1.00 85.75 191 TYR A O 1
ATOM 1528 N N . TYR A 1 192 ? -8.723 -6.688 3.769 1.00 89.69 192 TYR A N 1
ATOM 1529 C CA . TYR A 1 192 ? -8.278 -5.344 4.117 1.00 89.69 192 TYR A CA 1
ATOM 1530 C C . TYR A 1 192 ? -7.666 -5.315 5.530 1.00 89.69 192 TYR A C 1
ATOM 1532 O O . TYR A 1 192 ? -8.187 -5.982 6.432 1.00 89.69 192 TYR A O 1
ATOM 1540 N N . PRO A 1 193 ? -6.571 -4.563 5.768 1.00 90.31 193 PRO A N 1
ATOM 1541 C CA . PRO A 1 193 ? -5.993 -4.430 7.103 1.00 90.31 193 PRO A CA 1
ATOM 1542 C C . PRO A 1 193 ? -7.014 -3.890 8.113 1.00 90.31 193 PRO A C 1
ATOM 1544 O O . PRO A 1 193 ? -7.693 -2.902 7.853 1.00 90.31 193 PRO A O 1
ATOM 1547 N N . LYS A 1 194 ? -7.111 -4.519 9.289 1.00 91.19 194 LYS A N 1
ATOM 1548 C CA . LYS A 1 194 ? -8.072 -4.155 10.343 1.00 91.19 194 LYS A CA 1
ATOM 1549 C C . LYS A 1 194 ? -7.607 -2.929 11.138 1.00 91.19 194 LYS A C 1
ATOM 1551 O O . LYS A 1 194 ? -7.288 -3.025 12.319 1.00 91.19 194 LYS A O 1
ATOM 1556 N N . VAL A 1 195 ? -7.517 -1.789 10.462 1.00 91.00 195 VAL A N 1
ATOM 1557 C CA . VAL A 1 195 ? -7.004 -0.514 10.987 1.00 91.00 195 VAL A CA 1
ATOM 1558 C C . VAL A 1 195 ? -7.934 0.632 10.595 1.00 91.00 195 VAL A C 1
ATOM 1560 O O . VAL A 1 195 ? -8.657 0.522 9.603 1.00 91.00 195 VAL A O 1
ATOM 1563 N N . ILE A 1 196 ? -7.891 1.734 11.348 1.00 90.69 196 ILE A N 1
ATOM 1564 C CA . ILE A 1 196 ? -8.612 2.962 10.990 1.00 90.69 196 ILE A CA 1
ATOM 1565 C C . ILE A 1 196 ? -7.995 3.536 9.723 1.00 90.69 196 ILE A C 1
ATOM 1567 O O . ILE A 1 196 ? -8.718 3.926 8.819 1.00 90.69 196 ILE A O 1
ATOM 1571 N N . GLN A 1 197 ? -6.664 3.598 9.655 1.00 92.56 197 GLN A N 1
ATOM 1572 C CA . GLN A 1 197 ? -5.931 4.131 8.508 1.00 92.56 197 GLN A CA 1
ATOM 1573 C C . GLN A 1 197 ? -4.575 3.439 8.389 1.00 92.56 197 GLN A C 1
ATOM 1575 O O . GLN A 1 197 ? -4.024 2.945 9.375 1.00 92.56 197 GLN A O 1
ATOM 1580 N N . PHE A 1 198 ? -4.003 3.438 7.193 1.00 92.81 198 PHE A N 1
ATOM 1581 C CA . PHE A 1 198 ? -2.580 3.171 7.021 1.00 92.81 198 PHE A CA 1
ATOM 1582 C C . PHE A 1 198 ? -2.010 4.084 5.949 1.00 92.81 198 PHE A C 1
ATOM 1584 O O . PHE A 1 198 ? -2.728 4.529 5.055 1.00 92.81 198 PHE A O 1
ATOM 1591 N N . TYR A 1 199 ? -0.717 4.365 6.018 1.00 91.12 199 TYR A N 1
ATOM 1592 C CA . TYR A 1 199 ? -0.045 5.083 4.950 1.00 91.12 199 TYR A CA 1
ATOM 1593 C C . TYR A 1 199 ? 1.350 4.560 4.703 1.00 91.12 199 TYR A C 1
ATOM 1595 O O . TYR A 1 199 ? 1.999 3.942 5.549 1.00 91.12 199 TYR A O 1
ATOM 1603 N N . VAL A 1 200 ? 1.816 4.887 3.511 1.00 92.00 200 VAL A N 1
ATOM 1604 C CA . VAL A 1 200 ? 3.202 4.751 3.099 1.00 92.00 200 VAL A CA 1
ATOM 1605 C C . VAL A 1 200 ? 3.770 6.139 2.886 1.00 92.00 200 VAL A C 1
ATOM 1607 O O . VAL A 1 200 ? 3.090 7.016 2.346 1.00 92.00 200 VAL A O 1
ATOM 1610 N N . LYS A 1 201 ? 5.000 6.355 3.341 1.00 91.25 201 LYS A N 1
ATOM 1611 C CA . LYS A 1 201 ? 5.707 7.614 3.118 1.00 91.25 201 LYS A CA 1
ATOM 1612 C C . LYS A 1 201 ? 7.126 7.379 2.631 1.00 91.25 201 LYS A C 1
ATOM 1614 O O . LYS A 1 201 ? 7.712 6.336 2.919 1.00 91.25 201 LYS A O 1
ATOM 1619 N N . SER A 1 202 ? 7.656 8.366 1.925 1.00 90.69 202 SER A N 1
ATOM 1620 C CA . SER A 1 202 ? 9.052 8.458 1.525 1.00 90.69 202 SER A CA 1
ATOM 1621 C C . SER A 1 202 ? 9.620 9.809 1.936 1.00 90.69 202 SER A C 1
ATOM 1623 O O . SER A 1 202 ? 8.933 10.827 1.829 1.00 90.69 202 SER A O 1
ATOM 1625 N N . PHE A 1 203 ? 10.850 9.810 2.437 1.00 87.50 203 PHE A N 1
ATOM 1626 C CA . PHE A 1 203 ? 11.579 11.025 2.789 1.00 87.50 203 PHE A CA 1
ATOM 1627 C C . PHE A 1 203 ? 13.077 10.820 2.579 1.00 87.50 203 PHE A C 1
ATOM 1629 O O . PHE A 1 203 ? 13.587 9.717 2.784 1.00 87.50 203 PHE A O 1
ATOM 1636 N N . GLY A 1 204 ? 13.756 11.886 2.160 1.00 82.50 204 GLY A N 1
ATOM 1637 C CA . GLY A 1 204 ? 15.198 11.911 1.938 1.00 82.50 204 GLY A CA 1
ATOM 1638 C C . GLY A 1 204 ? 15.963 12.581 3.079 1.00 82.50 204 GLY A C 1
ATOM 1639 O O . GLY A 1 204 ? 15.415 13.365 3.853 1.00 82.50 204 GLY A O 1
ATOM 1640 N N . TYR A 1 205 ? 17.259 12.328 3.161 1.00 76.31 205 TYR A N 1
ATOM 1641 C CA . TYR A 1 205 ? 18.205 13.135 3.921 1.00 76.31 205 TYR A CA 1
ATOM 1642 C C . TYR A 1 205 ? 19.529 13.227 3.165 1.00 76.31 205 TYR A C 1
ATOM 1644 O O . TYR A 1 205 ? 19.902 12.342 2.392 1.00 76.31 205 TYR A O 1
ATOM 1652 N N . SER A 1 206 ? 20.220 14.342 3.369 1.00 69.31 206 SER A N 1
ATOM 1653 C CA . SER A 1 206 ? 21.529 14.613 2.789 1.00 69.31 206 SER A CA 1
ATOM 1654 C C . SER A 1 206 ? 22.491 15.018 3.893 1.00 69.31 206 SER A C 1
ATOM 1656 O O . SER A 1 206 ? 22.162 15.832 4.760 1.00 69.31 206 SER A O 1
ATOM 1658 N N . TYR A 1 207 ? 23.699 14.480 3.847 1.00 66.12 207 TYR A N 1
ATOM 1659 C CA . TYR A 1 207 ? 24.770 14.911 4.733 1.00 66.12 207 TYR A CA 1
ATOM 1660 C C . TYR A 1 207 ? 25.468 16.118 4.122 1.00 66.12 207 TYR A C 1
ATOM 1662 O O . TYR A 1 207 ? 25.843 16.089 2.951 1.00 66.12 207 TYR A O 1
ATOM 1670 N N . VAL A 1 208 ? 25.650 17.170 4.916 1.00 61.44 208 VAL A N 1
ATOM 1671 C CA . VAL A 1 208 ? 26.503 18.295 4.536 1.00 61.44 208 VAL A CA 1
ATOM 1672 C C . VAL A 1 208 ? 27.759 18.193 5.386 1.00 61.44 208 VAL A C 1
ATOM 1674 O O . VAL A 1 208 ? 27.704 18.292 6.614 1.00 61.44 208 VAL A O 1
ATOM 1677 N N . ASP A 1 209 ? 28.894 17.951 4.734 1.00 59.97 209 ASP A N 1
ATOM 1678 C CA . ASP A 1 209 ? 30.183 17.950 5.415 1.00 59.97 209 ASP A CA 1
ATOM 1679 C C . ASP A 1 209 ? 30.459 19.360 5.961 1.00 59.97 209 ASP A C 1
ATOM 1681 O O . ASP A 1 209 ? 30.481 20.349 5.221 1.00 59.97 209 ASP A O 1
ATOM 1685 N N . GLY A 1 210 ? 30.610 19.469 7.281 1.00 54.81 210 GLY A N 1
ATOM 1686 C CA . GLY A 1 210 ? 30.739 20.724 8.024 1.00 54.81 210 GLY A CA 1
ATOM 1687 C C . GLY A 1 210 ? 32.116 21.377 7.878 1.00 54.81 210 GLY A C 1
ATOM 1688 O O . GLY A 1 210 ? 32.669 21.872 8.860 1.00 54.81 210 GLY A O 1
ATOM 1689 N N . GLY A 1 211 ? 32.689 21.366 6.672 1.00 48.25 211 GLY A N 1
ATOM 1690 C CA . GLY A 1 211 ? 34.041 21.845 6.370 1.00 48.25 211 GLY A CA 1
ATOM 1691 C C . GLY A 1 211 ? 34.214 23.368 6.361 1.00 48.25 211 GLY A C 1
ATOM 1692 O O . GLY A 1 211 ? 35.306 23.857 6.085 1.00 48.25 211 GLY A O 1
ATOM 1693 N N . SER A 1 212 ? 33.173 24.145 6.666 1.00 43.69 212 SER A N 1
ATOM 1694 C CA . SER A 1 212 ? 33.275 25.604 6.772 1.00 43.69 212 SER A CA 1
ATOM 1695 C C . SER A 1 212 ? 33.183 26.032 8.229 1.00 43.69 212 SER A C 1
ATOM 1697 O O . SER A 1 212 ? 32.235 25.671 8.920 1.00 43.69 212 SER A O 1
ATOM 1699 N N . LYS A 1 213 ? 34.165 26.822 8.689 1.00 41.34 213 LYS A N 1
ATOM 1700 C CA . LYS A 1 213 ? 34.153 27.513 9.987 1.00 41.34 213 LYS A CA 1
ATOM 1701 C C . LYS A 1 213 ? 32.823 28.253 10.150 1.00 41.34 213 LYS A C 1
ATOM 1703 O O . LYS A 1 213 ? 32.665 29.358 9.638 1.00 41.34 213 LYS A O 1
ATOM 1708 N N . ALA A 1 214 ? 31.870 27.649 10.851 1.00 37.00 214 ALA A N 1
ATOM 1709 C CA . ALA A 1 214 ? 30.678 28.346 11.287 1.00 37.00 214 ALA A CA 1
ATOM 1710 C C . ALA A 1 214 ? 31.125 29.369 12.335 1.00 37.00 214 ALA A C 1
ATOM 1712 O O . ALA A 1 214 ? 31.407 29.025 13.483 1.00 37.00 214 ALA A O 1
ATOM 1713 N N . THR A 1 215 ? 31.256 30.630 11.928 1.00 33.78 215 THR A N 1
ATOM 1714 C CA . THR A 1 215 ? 31.296 31.739 12.875 1.00 33.78 215 THR A CA 1
ATOM 1715 C C . THR A 1 215 ? 29.986 31.676 13.649 1.00 33.78 215 THR A C 1
ATOM 1717 O O . THR A 1 215 ? 28.915 31.804 13.059 1.00 33.78 215 THR A O 1
ATOM 1720 N N . ILE A 1 216 ? 30.072 31.410 14.952 1.00 35.75 216 ILE A N 1
ATOM 1721 C CA . ILE A 1 216 ? 28.938 31.463 15.872 1.00 35.75 216 ILE A CA 1
ATOM 1722 C C . ILE A 1 216 ? 28.412 32.901 15.828 1.00 35.75 216 ILE A C 1
ATOM 1724 O O . ILE A 1 216 ? 28.954 33.790 16.478 1.00 35.75 216 ILE A O 1
ATOM 1728 N N . GLY A 1 217 ? 27.389 33.146 15.013 1.00 33.81 217 GLY A N 1
ATOM 1729 C CA . GLY A 1 217 ? 26.537 34.309 15.181 1.00 33.81 217 GLY A CA 1
ATOM 1730 C C . GLY A 1 217 ? 25.737 34.084 16.453 1.00 33.81 217 GLY A C 1
ATOM 1731 O O . GLY A 1 217 ? 24.987 33.113 16.534 1.00 33.81 217 GLY A O 1
ATOM 1732 N N . GLN A 1 218 ? 25.942 34.937 17.456 1.00 30.05 218 GLN A N 1
ATOM 1733 C CA . GLN A 1 218 ? 25.047 35.059 18.603 1.00 30.05 218 GLN A CA 1
ATOM 1734 C C . GLN A 1 218 ? 23.609 35.165 18.085 1.00 30.05 218 GLN A C 1
ATOM 1736 O O . GLN A 1 218 ? 23.231 36.166 17.482 1.00 30.05 218 GLN A O 1
ATOM 1741 N N . VAL A 1 219 ? 22.820 34.117 18.297 1.00 33.78 219 VAL A N 1
ATOM 1742 C CA . VAL A 1 219 ? 21.367 34.219 18.250 1.00 33.78 219 VAL A CA 1
ATOM 1743 C C . VAL A 1 219 ? 20.966 34.663 19.648 1.00 33.78 219 VAL A C 1
ATOM 1745 O O . VAL A 1 219 ? 20.942 33.850 20.570 1.00 33.78 219 VAL A O 1
ATOM 1748 N N . ASP A 1 220 ? 20.722 35.962 19.817 1.00 31.48 220 ASP A N 1
ATOM 1749 C CA . ASP A 1 220 ? 20.033 36.482 20.996 1.00 31.48 220 ASP A CA 1
ATOM 1750 C C . ASP A 1 220 ? 18.589 35.971 20.950 1.00 31.48 220 ASP A C 1
ATOM 1752 O O . ASP A 1 220 ? 17.702 36.538 20.314 1.00 31.48 220 ASP A O 1
ATOM 1756 N N . SER A 1 221 ? 18.367 34.825 21.585 1.00 36.50 221 SER A N 1
ATOM 1757 C CA . SER A 1 221 ? 17.044 34.275 21.839 1.00 36.50 221 SER A CA 1
ATOM 1758 C C . SER A 1 221 ? 16.434 34.973 23.056 1.00 36.50 221 SER A C 1
ATOM 1760 O O . SER A 1 221 ? 16.671 34.563 24.192 1.00 36.50 221 SER A O 1
ATOM 1762 N N . GLN A 1 222 ? 15.638 36.013 22.811 1.00 33.03 222 GLN A N 1
ATOM 1763 C CA . GLN A 1 222 ? 14.556 36.433 23.701 1.00 33.03 222 GLN A CA 1
ATOM 1764 C C . GLN A 1 222 ? 13.234 36.021 23.055 1.00 33.03 222 GLN A C 1
ATOM 1766 O O . GLN A 1 222 ? 12.688 36.754 22.241 1.00 33.03 222 GLN A O 1
ATOM 1771 N N . ASP A 1 223 ? 12.739 34.836 23.405 1.00 37.69 223 ASP A N 1
ATOM 1772 C CA . ASP A 1 223 ? 11.305 34.554 23.312 1.00 37.69 223 ASP A CA 1
ATOM 1773 C C . ASP A 1 223 ? 10.942 33.492 24.362 1.00 37.69 223 ASP A C 1
ATOM 1775 O O . ASP A 1 223 ? 10.764 32.303 24.090 1.00 37.69 223 ASP A O 1
ATOM 1779 N N . GLU A 1 224 ? 10.947 33.926 25.624 1.00 34.41 224 GLU A N 1
ATOM 1780 C CA . GLU A 1 224 ? 10.367 33.175 26.734 1.00 34.41 224 GLU A CA 1
ATOM 1781 C C . GLU A 1 224 ? 8.861 33.460 26.761 1.00 34.41 224 GLU A C 1
ATOM 1783 O O . GLU A 1 224 ? 8.420 34.503 27.239 1.00 34.41 224 GLU A O 1
ATOM 1788 N N . SER A 1 225 ? 8.052 32.531 26.247 1.00 38.75 225 SER A N 1
ATOM 1789 C CA . SER A 1 225 ? 6.616 32.512 26.538 1.00 38.75 225 SER A CA 1
ATOM 1790 C C . SER A 1 225 ? 6.361 31.596 27.737 1.00 38.75 225 SER A C 1
ATOM 1792 O O . SER A 1 225 ? 6.337 30.369 27.627 1.00 38.75 225 SER A O 1
ATOM 1794 N N . GLU A 1 226 ? 6.211 32.210 28.913 1.00 33.12 226 GLU A N 1
ATOM 1795 C CA . GLU A 1 226 ? 5.720 31.558 30.127 1.00 33.12 226 GLU A CA 1
ATOM 1796 C C . GLU A 1 226 ? 4.206 31.327 30.025 1.00 33.12 226 GLU A C 1
ATOM 1798 O O . GLU A 1 226 ? 3.431 32.270 29.864 1.00 33.12 226 GLU A O 1
ATOM 1803 N N . ASP A 1 227 ? 3.768 30.075 30.171 1.00 45.12 227 ASP A N 1
ATOM 1804 C CA . ASP A 1 227 ? 2.361 29.758 30.411 1.00 45.12 227 ASP A CA 1
ATOM 1805 C C . ASP A 1 227 ? 2.098 29.619 31.923 1.00 45.12 227 ASP A C 1
ATOM 1807 O O . ASP A 1 227 ? 2.936 29.105 32.675 1.00 45.12 227 ASP A O 1
ATOM 1811 N N . ARG A 1 228 ? 0.922 30.075 32.380 1.00 45.84 228 ARG A N 1
ATOM 1812 C CA . ARG A 1 228 ? 0.584 30.422 33.788 1.00 45.84 228 ARG A CA 1
ATOM 1813 C C . ARG A 1 228 ? 0.627 29.285 34.820 1.00 45.84 228 ARG A C 1
ATOM 1815 O O . ARG A 1 228 ? 0.250 29.498 35.969 1.00 45.84 228 ARG A O 1
ATOM 1822 N N . PHE A 1 229 ? 1.070 28.088 34.454 1.00 48.22 229 PHE A N 1
ATOM 1823 C CA . PHE A 1 229 ? 1.080 26.921 35.342 1.00 48.22 229 PHE A CA 1
ATOM 1824 C C . PHE A 1 229 ? 2.452 26.274 35.561 1.00 48.22 229 PHE A C 1
ATOM 1826 O O . PHE A 1 229 ? 2.523 25.193 36.146 1.00 48.22 229 PHE A O 1
ATOM 1833 N N . GLY A 1 230 ? 3.548 26.923 35.152 1.00 39.84 230 GLY A N 1
ATOM 1834 C CA . GLY A 1 230 ? 4.898 26.575 35.626 1.00 39.84 230 GLY A CA 1
ATOM 1835 C C . GLY A 1 230 ? 5.366 25.145 35.317 1.00 39.84 230 GLY A C 1
ATOM 1836 O O . GLY A 1 230 ? 6.309 24.655 35.938 1.00 39.84 230 GLY A O 1
ATOM 1837 N N . LYS A 1 231 ? 4.734 24.447 34.366 1.00 33.97 231 LYS A N 1
ATOM 1838 C CA . LYS A 1 231 ? 5.169 23.125 33.902 1.00 33.97 231 LYS A CA 1
ATOM 1839 C C . LYS A 1 231 ? 5.881 23.266 32.563 1.00 33.97 231 LYS A C 1
ATOM 1841 O O . LYS A 1 231 ? 5.248 23.473 31.534 1.00 33.97 231 LYS A O 1
ATOM 1846 N N . ARG A 1 232 ? 7.207 23.091 32.581 1.00 33.12 232 ARG A N 1
ATOM 1847 C CA . ARG A 1 232 ? 8.016 22.839 31.380 1.00 33.12 232 ARG A CA 1
ATOM 1848 C C . ARG A 1 232 ? 7.514 21.562 30.704 1.00 33.12 232 ARG A C 1
ATOM 1850 O O . ARG A 1 232 ? 7.856 20.462 31.130 1.00 33.12 232 ARG A O 1
ATOM 1857 N N . ILE A 1 233 ? 6.724 21.699 29.645 1.00 32.31 233 ILE A N 1
ATOM 1858 C CA . ILE A 1 233 ? 6.473 20.599 28.714 1.00 32.31 233 ILE A CA 1
ATOM 1859 C C . ILE A 1 233 ? 7.622 20.630 27.706 1.00 32.31 233 ILE A C 1
ATOM 1861 O O . ILE A 1 233 ? 7.612 21.410 26.756 1.00 32.31 233 ILE A O 1
ATOM 1865 N N . MET A 1 234 ? 8.650 19.806 27.931 1.00 30.64 234 MET A N 1
ATOM 1866 C CA . MET A 1 234 ? 9.607 19.507 26.867 1.00 30.64 234 MET A CA 1
ATOM 1867 C C . MET A 1 234 ? 8.838 18.794 25.756 1.00 30.64 234 MET A C 1
ATOM 1869 O O . MET A 1 234 ? 8.345 17.684 25.952 1.00 30.64 234 MET A O 1
ATOM 1873 N N . LYS A 1 235 ? 8.718 19.436 24.592 1.00 30.95 235 LYS A N 1
ATOM 1874 C CA . LYS A 1 235 ? 8.302 18.745 23.369 1.00 30.95 235 LYS A CA 1
ATOM 1875 C C . LYS A 1 235 ? 9.317 17.619 23.129 1.00 30.95 235 LYS A C 1
ATOM 1877 O O . LYS A 1 235 ? 10.514 17.919 23.110 1.00 30.95 235 LYS A O 1
ATOM 1882 N N . PRO A 1 236 ? 8.903 16.350 22.978 1.00 30.69 236 PRO A N 1
ATOM 1883 C CA . PRO A 1 236 ? 9.834 15.285 22.645 1.00 30.69 236 PRO A CA 1
ATOM 1884 C C . PRO A 1 236 ? 10.345 15.540 21.223 1.00 30.69 236 PRO A C 1
ATOM 1886 O O . PRO A 1 236 ? 9.663 15.251 20.245 1.00 30.69 236 PRO A O 1
ATOM 1889 N N . GLN A 1 237 ? 11.529 16.141 21.100 1.00 35.41 237 GLN A N 1
ATOM 1890 C CA . GLN A 1 237 ? 12.262 16.120 19.842 1.00 35.41 237 GLN A CA 1
ATOM 1891 C C . GLN A 1 237 ? 12.688 14.674 19.601 1.00 35.41 237 GLN A C 1
ATOM 1893 O O . GLN A 1 237 ? 13.312 14.045 20.456 1.00 35.41 237 GLN A O 1
ATOM 1898 N N . LEU A 1 238 ? 12.285 14.135 18.456 1.00 34.38 238 LEU A N 1
ATOM 1899 C CA . LEU A 1 238 ? 12.618 12.791 18.018 1.00 34.38 238 LEU A CA 1
ATOM 1900 C C . LEU A 1 238 ? 14.139 12.724 17.783 1.00 34.38 238 LEU A C 1
ATOM 1902 O O . LEU A 1 238 ? 14.636 13.119 16.732 1.00 34.38 238 LEU A O 1
ATOM 1906 N N . PHE A 1 239 ? 14.895 12.283 18.786 1.00 33.56 239 PHE A N 1
ATOM 1907 C CA . PHE A 1 239 ? 16.334 12.058 18.662 1.00 33.56 239 PHE A CA 1
ATOM 1908 C C . PHE A 1 239 ? 16.565 10.736 17.932 1.00 33.56 239 PHE A C 1
ATOM 1910 O O . PHE A 1 239 ? 16.532 9.663 18.534 1.00 33.56 239 PHE A O 1
ATOM 1917 N N . ILE A 1 240 ? 16.783 10.804 16.621 1.00 40.09 240 ILE A N 1
ATOM 1918 C CA . ILE A 1 240 ? 17.256 9.655 15.853 1.00 40.09 240 ILE A CA 1
ATOM 1919 C C . ILE A 1 240 ? 18.787 9.647 15.930 1.00 40.09 240 ILE A C 1
ATOM 1921 O O . ILE A 1 240 ? 19.456 10.426 15.257 1.00 40.09 240 ILE A O 1
ATOM 1925 N N 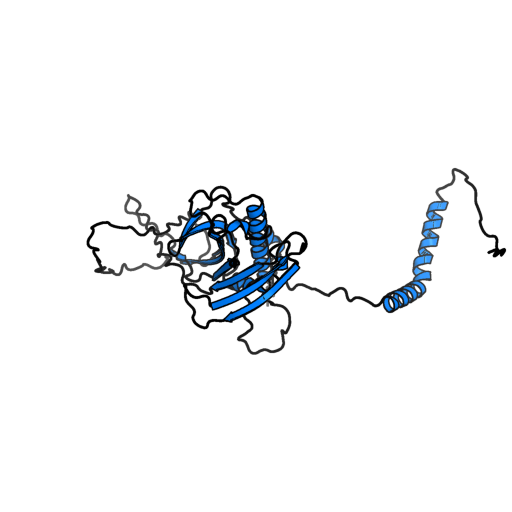. TYR A 1 241 ? 19.350 8.782 16.774 1.00 34.12 241 TYR A N 1
ATOM 1926 C CA . TYR A 1 241 ? 20.792 8.537 16.810 1.00 34.12 241 TYR A CA 1
ATOM 1927 C C . TYR A 1 241 ? 21.167 7.546 15.702 1.00 34.12 241 TYR A C 1
ATOM 1929 O O . TYR A 1 241 ? 21.002 6.340 15.871 1.00 34.12 241 TYR A O 1
ATOM 1937 N N . PHE A 1 242 ? 21.699 8.037 14.583 1.00 42.81 242 PHE A N 1
ATOM 1938 C CA . PHE A 1 242 ? 22.438 7.192 13.645 1.00 42.81 242 PHE A CA 1
ATOM 1939 C C . PHE A 1 242 ? 23.933 7.289 13.963 1.00 42.81 242 PHE A C 1
ATOM 1941 O O . PHE A 1 242 ? 24.579 8.294 13.677 1.00 42.81 242 PHE A O 1
ATOM 1948 N N . LEU A 1 243 ? 24.485 6.243 14.578 1.00 38.44 243 LEU A N 1
ATOM 1949 C CA . LEU A 1 243 ? 25.931 6.027 14.627 1.00 38.44 243 LEU A CA 1
ATOM 1950 C C . LEU A 1 243 ? 26.343 5.443 13.270 1.00 38.44 243 LEU A C 1
ATOM 1952 O O . LEU A 1 243 ? 26.055 4.277 13.008 1.00 38.44 243 LEU A O 1
ATOM 1956 N N . LEU A 1 244 ? 26.964 6.242 12.397 1.00 46.66 244 LEU A N 1
ATOM 1957 C CA . LEU A 1 244 ? 27.426 5.790 11.077 1.00 46.66 244 LEU A CA 1
ATOM 1958 C C . LEU A 1 244 ? 28.960 5.847 10.922 1.00 46.66 244 LEU A C 1
ATOM 1960 O O . LEU A 1 244 ? 29.621 6.605 11.637 1.00 46.66 244 LEU A O 1
ATOM 1964 N N . PRO A 1 245 ? 29.531 5.034 10.005 1.00 40.91 245 PRO A N 1
ATOM 1965 C CA . PRO A 1 245 ? 30.971 4.871 9.820 1.00 40.91 245 PRO A CA 1
ATOM 1966 C C . PRO A 1 245 ? 31.650 6.116 9.217 1.00 40.91 245 PRO A C 1
ATOM 1968 O O . PRO A 1 245 ? 31.063 6.780 8.365 1.00 40.91 245 PRO A O 1
ATOM 1971 N N . PRO A 1 246 ? 32.920 6.392 9.560 1.00 44.72 246 PRO A N 1
ATOM 1972 C CA . PRO A 1 246 ? 33.626 7.641 9.233 1.00 44.72 246 PRO A CA 1
ATOM 1973 C C . PRO A 1 246 ? 34.018 7.871 7.750 1.00 44.72 246 PRO A C 1
ATOM 1975 O O . PRO A 1 246 ? 34.884 8.702 7.489 1.00 44.72 246 PRO A O 1
ATOM 1978 N N . HIS A 1 247 ? 33.424 7.187 6.759 1.00 45.47 247 HIS A N 1
ATOM 1979 C CA . HIS A 1 247 ? 33.939 7.194 5.372 1.00 45.47 247 HIS A CA 1
ATOM 1980 C C . HIS A 1 247 ? 32.901 7.291 4.232 1.00 45.47 247 HIS A C 1
ATOM 1982 O O . HIS A 1 247 ? 33.207 6.915 3.101 1.00 45.47 247 HIS A O 1
ATOM 1988 N N . SER A 1 248 ? 31.689 7.806 4.458 1.00 46.75 248 SER A N 1
ATOM 1989 C CA . SER A 1 248 ? 30.741 8.036 3.352 1.00 46.75 248 SER A CA 1
ATOM 1990 C C . SER A 1 248 ? 31.115 9.273 2.507 1.00 46.75 248 SER A C 1
ATOM 1992 O O . SER A 1 248 ? 31.461 10.309 3.077 1.00 46.75 248 SER A O 1
ATOM 1994 N N . PRO A 1 249 ? 31.033 9.206 1.162 1.00 50.41 249 PRO A N 1
ATOM 1995 C CA . PRO A 1 249 ? 31.378 10.317 0.275 1.00 50.41 249 PRO A CA 1
ATOM 1996 C C . PRO A 1 249 ? 30.453 11.540 0.466 1.00 50.41 249 PRO A C 1
ATOM 1998 O O . PRO A 1 249 ? 29.286 11.377 0.833 1.00 50.41 249 PRO A O 1
ATOM 2001 N N . PRO A 1 250 ? 30.944 12.762 0.172 1.00 48.78 250 PRO A N 1
ATOM 2002 C CA . PRO A 1 250 ? 30.363 14.035 0.624 1.00 48.78 250 PRO A CA 1
ATOM 2003 C C . PRO A 1 250 ? 28.995 14.448 0.038 1.00 48.78 250 PRO A C 1
ATOM 2005 O O . PRO A 1 250 ? 28.555 15.561 0.305 1.00 48.78 250 PRO A O 1
ATOM 2008 N N . GLN A 1 251 ? 28.296 13.602 -0.728 1.00 54.00 251 GLN A N 1
ATOM 2009 C CA . GLN A 1 251 ? 26.950 13.881 -1.271 1.00 54.00 251 GLN A CA 1
ATOM 2010 C C . GLN A 1 251 ? 26.139 12.589 -1.461 1.00 54.00 251 GLN A C 1
ATOM 2012 O O . GLN A 1 251 ? 25.642 12.291 -2.546 1.00 54.00 251 GLN A O 1
ATOM 2017 N N . SER A 1 252 ? 26.047 11.764 -0.422 1.00 62.38 252 SER A N 1
ATOM 2018 C CA . SER A 1 252 ? 25.172 10.591 -0.458 1.00 62.38 252 SER A CA 1
ATOM 2019 C C . SER A 1 252 ? 23.733 11.013 -0.137 1.00 62.38 252 SER A C 1
ATOM 2021 O O . SER A 1 252 ? 23.417 11.434 0.976 1.00 62.38 252 SER A O 1
ATOM 2023 N N . HIS A 1 253 ? 22.864 10.958 -1.148 1.00 67.94 253 HIS A N 1
ATOM 2024 C CA . HIS A 1 253 ? 21.421 11.066 -0.957 1.00 67.94 253 HIS A CA 1
ATOM 2025 C C . HIS A 1 253 ? 20.905 9.722 -0.461 1.00 67.94 253 HIS A C 1
ATOM 2027 O O . HIS A 1 253 ? 21.049 8.709 -1.145 1.00 67.94 253 HIS A O 1
ATOM 2033 N N . HIS A 1 254 ? 20.301 9.723 0.719 1.00 77.88 254 HIS A N 1
ATOM 2034 C CA . HIS A 1 254 ? 19.651 8.548 1.276 1.00 77.88 254 HIS A CA 1
ATOM 2035 C C . HIS A 1 254 ? 18.169 8.833 1.425 1.00 77.88 254 HIS A C 1
ATOM 2037 O O . HIS A 1 254 ? 17.787 9.906 1.891 1.00 77.88 254 HIS A O 1
ATOM 2043 N N . SER A 1 255 ? 17.340 7.864 1.065 1.00 88.19 255 SER A N 1
ATOM 2044 C CA . SER A 1 255 ? 15.903 7.956 1.276 1.00 88.19 255 SER A CA 1
ATOM 2045 C C . SER A 1 255 ? 15.422 6.766 2.082 1.00 88.19 255 SER A C 1
ATOM 2047 O O . SER A 1 255 ? 16.048 5.710 2.107 1.00 88.19 255 SER A O 1
ATOM 2049 N N . ILE A 1 256 ? 14.289 6.926 2.749 1.00 91.25 256 ILE A N 1
ATOM 2050 C CA . ILE A 1 256 ? 13.626 5.850 3.480 1.00 91.25 256 ILE A CA 1
ATOM 2051 C C . ILE A 1 256 ? 12.198 5.752 2.969 1.00 91.25 256 ILE A C 1
ATOM 2053 O O . ILE A 1 256 ? 11.533 6.771 2.776 1.00 91.25 256 ILE A O 1
ATOM 2057 N N . ILE A 1 257 ? 11.720 4.524 2.766 1.00 93.88 257 ILE A N 1
ATOM 2058 C CA . ILE A 1 257 ? 10.290 4.231 2.659 1.00 93.88 257 ILE A CA 1
ATOM 2059 C C . ILE A 1 257 ? 9.805 3.602 3.962 1.00 93.88 257 ILE A C 1
ATOM 2061 O O . ILE A 1 257 ? 10.496 2.787 4.576 1.00 93.88 257 ILE A O 1
ATOM 2065 N N . GLN A 1 258 ? 8.607 3.980 4.392 1.00 94.94 258 GLN A N 1
ATOM 2066 C CA . GLN A 1 258 ? 8.063 3.568 5.681 1.00 94.94 258 GLN A CA 1
ATOM 2067 C C . GLN A 1 258 ? 6.576 3.251 5.566 1.00 94.94 258 GLN A C 1
ATOM 2069 O O . GLN A 1 258 ? 5.847 3.940 4.849 1.00 94.94 258 GLN A O 1
ATOM 2074 N N . LEU A 1 259 ? 6.142 2.213 6.281 1.00 95.50 259 LEU A N 1
ATOM 2075 C CA . LEU A 1 259 ? 4.745 1.809 6.413 1.00 95.50 259 LEU A CA 1
ATOM 2076 C C . LEU A 1 259 ? 4.276 2.043 7.848 1.00 95.50 259 LEU A C 1
ATOM 2078 O O . LEU A 1 259 ? 4.872 1.525 8.800 1.00 95.50 259 LEU A O 1
ATOM 2082 N N . GLU A 1 260 ? 3.182 2.784 7.987 1.00 94.56 260 GLU A N 1
ATOM 2083 C CA . GLU A 1 260 ? 2.598 3.140 9.277 1.00 94.56 260 GLU A CA 1
ATOM 2084 C C . GLU A 1 260 ? 1.097 2.869 9.299 1.00 94.56 260 GLU A C 1
ATOM 2086 O O . GLU A 1 260 ? 0.425 2.925 8.266 1.00 94.56 260 GLU A O 1
ATOM 2091 N N . ILE A 1 261 ? 0.573 2.578 10.487 1.00 94.38 261 ILE A N 1
ATOM 2092 C CA . ILE A 1 261 ? -0.846 2.308 10.710 1.00 94.38 261 ILE A CA 1
ATOM 2093 C C . ILE A 1 261 ? -1.396 3.131 11.873 1.00 94.38 261 ILE A C 1
ATOM 2095 O O . ILE A 1 261 ? -0.674 3.457 12.817 1.00 94.38 261 ILE A O 1
ATOM 2099 N N . LEU A 1 262 ? -2.700 3.377 11.822 1.00 93.44 262 LEU A N 1
ATOM 2100 C CA . LEU A 1 262 ? -3.509 3.882 12.919 1.00 93.44 262 LEU A CA 1
ATOM 2101 C C . LEU A 1 262 ? -4.502 2.778 13.334 1.00 93.44 262 LEU A C 1
ATOM 2103 O O . LEU A 1 262 ? -5.464 2.519 12.602 1.00 93.44 262 LEU A O 1
ATOM 2107 N N . PRO A 1 263 ? -4.264 2.061 14.445 1.00 92.00 263 PRO A N 1
ATOM 2108 C CA . PRO A 1 263 ? -5.127 0.961 14.877 1.00 92.00 263 PRO A CA 1
ATOM 2109 C C . PRO A 1 263 ? -6.475 1.458 15.423 1.00 92.00 263 PRO A C 1
ATOM 2111 O O . PRO A 1 263 ? -6.583 2.587 15.885 1.00 92.00 263 PRO A O 1
ATOM 2114 N N . PHE A 1 264 ? -7.500 0.593 15.431 1.00 85.81 264 PHE A N 1
ATOM 2115 C CA . PHE A 1 264 ? -8.794 0.896 16.073 1.00 85.81 264 PHE A CA 1
ATOM 2116 C C . PHE A 1 264 ? -8.687 1.054 17.592 1.00 85.81 264 PHE A C 1
ATOM 2118 O O . PHE A 1 264 ? -9.436 1.810 18.202 1.00 85.81 264 PHE A O 1
ATOM 2125 N N . THR A 1 265 ? -7.749 0.337 18.206 1.00 79.69 265 THR A N 1
ATOM 2126 C CA . THR A 1 265 ? -7.466 0.407 19.637 1.00 79.69 265 THR A CA 1
ATOM 2127 C C . THR A 1 265 ? -6.257 1.306 19.865 1.00 79.69 265 THR A C 1
ATOM 2129 O O . THR A 1 265 ? -5.143 0.924 19.506 1.00 79.69 265 THR A O 1
ATOM 2132 N N . SER A 1 266 ? -6.440 2.455 20.518 1.00 66.44 266 SER A N 1
ATOM 2133 C CA . SER A 1 266 ? -5.362 3.413 20.835 1.00 66.44 266 SER A CA 1
ATOM 2134 C C . SER A 1 266 ? -4.385 2.935 21.926 1.00 66.44 266 SER A C 1
ATOM 2136 O O . SER A 1 266 ? -3.716 3.737 22.573 1.00 66.44 266 SER A O 1
ATOM 2138 N N . THR A 1 267 ? -4.317 1.629 22.185 1.00 63.09 267 THR A N 1
ATOM 2139 C CA . THR A 1 267 ? -3.409 1.027 23.164 1.00 63.09 267 THR A CA 1
ATOM 2140 C C . THR A 1 267 ? -2.014 0.831 22.579 1.00 63.09 267 THR A C 1
ATOM 2142 O O . THR A 1 267 ? -1.862 0.287 21.487 1.00 63.09 267 THR A O 1
ATOM 2145 N N . ASN A 1 268 ? -0.986 1.157 23.370 1.00 63.34 268 ASN A N 1
ATOM 2146 C CA . ASN A 1 268 ? 0.437 0.950 23.050 1.00 63.34 268 ASN A CA 1
ATOM 2147 C C . ASN A 1 268 ? 0.829 -0.519 22.771 1.00 63.34 268 ASN A C 1
ATOM 2149 O O . ASN A 1 268 ? 1.967 -0.789 22.406 1.00 63.34 268 ASN A O 1
ATOM 2153 N N . SER A 1 269 ? -0.083 -1.472 22.973 1.00 73.50 269 SER A N 1
ATOM 2154 C CA . SER A 1 269 ? 0.131 -2.916 22.840 1.00 73.50 269 SER A CA 1
ATOM 2155 C C . SER A 1 269 ? -0.491 -3.524 21.578 1.00 73.50 269 SER A C 1
ATOM 2157 O O . SER A 1 269 ? -0.691 -4.737 21.525 1.00 73.50 269 SER A O 1
ATOM 2159 N N . PHE A 1 270 ? -0.853 -2.716 20.576 1.00 85.19 270 PHE A N 1
ATOM 2160 C CA . PHE A 1 270 ? -1.386 -3.255 19.326 1.00 85.19 270 PHE A CA 1
ATOM 2161 C C . PHE A 1 270 ? -0.353 -4.159 18.639 1.00 85.19 270 PHE A C 1
ATOM 2163 O O . PHE A 1 270 ? 0.758 -3.725 18.338 1.00 85.19 270 PHE A O 1
ATOM 2170 N N . LEU A 1 271 ? -0.750 -5.395 18.336 1.00 90.06 271 LEU A N 1
ATOM 2171 C CA . LEU A 1 271 ? 0.051 -6.346 17.573 1.00 90.06 271 LEU A CA 1
ATOM 2172 C C . LEU A 1 271 ? -0.703 -6.741 16.295 1.00 90.06 271 LEU A C 1
ATOM 2174 O O . LEU A 1 271 ? -1.819 -7.260 16.381 1.00 90.06 271 LEU A O 1
ATOM 2178 N N . PRO A 1 272 ? -0.119 -6.526 15.099 1.00 90.50 272 PRO A N 1
ATOM 2179 C CA . PRO A 1 272 ? -0.713 -6.987 13.853 1.00 90.50 272 PRO A CA 1
ATOM 2180 C C . PRO A 1 272 ? -0.881 -8.510 13.856 1.00 90.50 272 PRO A C 1
ATOM 2182 O O . PRO A 1 272 ? 0.067 -9.247 14.132 1.00 90.50 272 PRO A O 1
ATOM 2185 N N . THR A 1 273 ? -2.072 -8.977 13.480 1.00 91.31 273 THR A N 1
ATOM 2186 C CA . THR A 1 273 ? -2.345 -10.409 13.265 1.00 91.31 273 THR A CA 1
ATOM 2187 C C . THR A 1 273 ? -1.479 -10.977 12.136 1.00 91.31 273 THR A C 1
ATOM 2189 O O . THR A 1 273 ? -1.106 -10.238 11.225 1.00 91.31 273 THR A O 1
ATOM 2192 N N . ASP A 1 274 ? -1.225 -12.288 12.106 1.00 91.06 274 ASP A N 1
ATOM 2193 C CA . ASP A 1 274 ? -0.409 -12.930 11.052 1.00 91.06 274 ASP A CA 1
ATOM 2194 C C . ASP A 1 274 ? -0.887 -12.613 9.631 1.00 91.06 274 ASP A C 1
ATOM 2196 O O . ASP A 1 274 ? -0.099 -12.398 8.709 1.00 91.06 274 ASP A O 1
ATOM 2200 N N . LYS A 1 275 ? -2.206 -12.516 9.461 1.00 87.50 275 LYS A N 1
ATOM 2201 C CA . LYS A 1 275 ? -2.828 -12.157 8.185 1.00 87.50 275 LYS A CA 1
ATOM 2202 C C . LYS A 1 275 ? -2.521 -10.713 7.794 1.00 87.50 275 LYS A C 1
ATOM 2204 O O . LYS A 1 275 ? -2.206 -10.452 6.635 1.00 87.50 275 LYS A O 1
ATOM 2209 N N . MET A 1 276 ? -2.574 -9.789 8.756 1.00 89.94 276 MET A N 1
ATOM 2210 C CA . MET A 1 276 ? -2.166 -8.402 8.533 1.00 89.94 276 MET A CA 1
ATOM 2211 C C . MET A 1 276 ? -0.675 -8.307 8.232 1.00 89.94 276 MET A C 1
ATOM 2213 O O . MET A 1 276 ? -0.315 -7.634 7.272 1.00 89.94 276 MET A O 1
ATOM 2217 N N . ARG A 1 277 ? 0.177 -9.010 8.992 1.00 93.00 277 ARG A N 1
ATOM 2218 C CA . ARG A 1 277 ? 1.628 -9.074 8.748 1.00 93.00 277 ARG A CA 1
ATOM 2219 C C . ARG A 1 277 ? 1.900 -9.482 7.304 1.00 93.00 277 ARG A C 1
ATOM 2221 O O . ARG A 1 277 ? 2.555 -8.744 6.577 1.00 93.00 277 ARG A O 1
ATOM 2228 N N . TYR A 1 278 ? 1.289 -10.578 6.851 1.00 90.62 278 TYR A N 1
ATOM 2229 C CA . TYR A 1 278 ? 1.406 -11.037 5.469 1.00 90.62 278 TYR A CA 1
ATOM 2230 C C . TYR A 1 278 ? 0.963 -9.971 4.454 1.00 90.62 278 TYR A C 1
ATOM 2232 O O . TYR A 1 278 ? 1.725 -9.635 3.547 1.00 90.62 278 TYR A O 1
ATOM 2240 N N . ALA A 1 279 ? -0.242 -9.412 4.604 1.00 88.88 279 ALA A N 1
ATOM 2241 C CA . ALA A 1 279 ? -0.779 -8.429 3.660 1.00 88.88 279 ALA A CA 1
ATOM 2242 C C . ALA A 1 279 ? 0.095 -7.164 3.569 1.00 88.88 279 ALA A C 1
ATOM 2244 O O . ALA A 1 279 ? 0.406 -6.697 2.472 1.00 88.88 279 ALA A O 1
ATOM 2245 N N . LEU A 1 280 ? 0.537 -6.646 4.714 1.00 91.56 280 LEU A N 1
ATOM 2246 C CA . LEU A 1 280 ? 1.373 -5.452 4.818 1.00 91.56 280 LEU A CA 1
ATOM 2247 C C . LEU A 1 280 ? 2.791 -5.694 4.284 1.00 91.56 280 LEU A C 1
ATOM 2249 O O . LEU A 1 280 ? 3.316 -4.853 3.557 1.00 91.56 280 LEU A O 1
ATOM 2253 N N . THR A 1 281 ? 3.381 -6.864 4.549 1.00 92.69 281 THR A N 1
ATOM 2254 C CA . THR A 1 281 ? 4.650 -7.292 3.940 1.00 92.69 281 THR A CA 1
ATOM 2255 C C . THR A 1 281 ? 4.547 -7.342 2.419 1.00 92.69 281 THR A C 1
ATOM 2257 O O . THR A 1 281 ? 5.423 -6.818 1.732 1.00 92.69 281 THR A O 1
ATOM 2260 N N . GLN A 1 282 ? 3.473 -7.922 1.871 1.00 90.75 282 GLN A N 1
ATOM 2261 C CA . GLN A 1 282 ? 3.270 -7.983 0.419 1.00 90.75 282 GLN A CA 1
ATOM 2262 C C . GLN A 1 282 ? 3.087 -6.593 -0.196 1.00 90.75 282 GLN A C 1
ATOM 2264 O O . GLN A 1 282 ? 3.649 -6.316 -1.257 1.00 90.75 282 GLN A O 1
ATOM 2269 N N . LEU A 1 283 ? 2.339 -5.710 0.469 1.00 90.81 283 LEU A N 1
ATOM 2270 C CA . LEU A 1 283 ? 2.170 -4.323 0.038 1.00 90.81 283 LEU A CA 1
ATOM 2271 C C . LEU A 1 283 ? 3.518 -3.593 0.003 1.00 90.81 283 LEU A C 1
ATOM 2273 O O . LEU A 1 283 ? 3.854 -2.977 -1.010 1.00 90.81 283 LEU A O 1
ATOM 2277 N N . PHE A 1 284 ? 4.307 -3.710 1.072 1.00 93.69 284 PHE A N 1
ATOM 2278 C CA . PHE A 1 284 ? 5.603 -3.045 1.200 1.00 93.69 284 PHE A CA 1
ATOM 2279 C C . PHE A 1 284 ? 6.636 -3.573 0.196 1.00 93.69 284 PHE A C 1
ATOM 2281 O O . PHE A 1 284 ? 7.321 -2.792 -0.462 1.00 93.69 284 PHE A O 1
ATOM 2288 N N . HIS A 1 285 ? 6.688 -4.893 -0.003 1.00 92.12 285 HIS A N 1
ATOM 2289 C CA . HIS A 1 285 ? 7.537 -5.517 -1.019 1.00 92.12 285 HIS A CA 1
ATOM 2290 C C . HIS A 1 285 ? 7.178 -5.008 -2.419 1.00 92.12 285 HIS A C 1
ATOM 2292 O O . HIS A 1 285 ? 8.057 -4.610 -3.185 1.00 92.12 285 HIS A O 1
ATOM 2298 N N . LYS A 1 286 ? 5.887 -4.984 -2.772 1.00 90.88 286 LYS A N 1
ATOM 2299 C CA . LYS A 1 286 ? 5.454 -4.518 -4.097 1.00 90.88 286 LYS A CA 1
ATOM 2300 C C . LYS A 1 286 ? 5.788 -3.053 -4.336 1.00 90.88 286 LYS A C 1
ATOM 2302 O O . LYS A 1 286 ? 6.240 -2.746 -5.435 1.00 90.88 286 LYS A O 1
ATOM 2307 N N . LEU A 1 287 ? 5.626 -2.194 -3.325 1.00 91.44 287 LEU A N 1
ATOM 2308 C CA . LEU A 1 287 ? 6.065 -0.799 -3.397 1.00 91.44 287 LEU A CA 1
ATOM 2309 C C . LEU A 1 287 ? 7.535 -0.719 -3.795 1.00 91.44 287 LEU A C 1
ATOM 2311 O O . LEU A 1 287 ? 7.869 -0.123 -4.816 1.00 91.44 287 LEU A O 1
ATOM 2315 N N . TYR A 1 288 ? 8.397 -1.361 -3.005 1.00 92.25 288 TYR A N 1
ATOM 2316 C CA . TYR A 1 288 ? 9.834 -1.342 -3.234 1.00 92.25 288 TYR A CA 1
ATOM 2317 C C . TYR A 1 288 ? 10.181 -1.851 -4.634 1.00 92.25 288 TYR A C 1
ATOM 2319 O O . TYR A 1 288 ? 10.857 -1.166 -5.399 1.00 92.25 288 TYR A O 1
ATOM 2327 N N . LYS A 1 289 ? 9.637 -3.014 -5.013 1.00 90.06 289 LYS A N 1
ATOM 2328 C CA . LYS A 1 289 ? 9.854 -3.621 -6.330 1.00 90.06 289 LYS A CA 1
ATOM 2329 C C . LYS A 1 289 ? 9.434 -2.705 -7.474 1.00 90.06 289 LYS A C 1
ATOM 2331 O O . LYS A 1 289 ? 10.089 -2.702 -8.512 1.00 90.06 289 LYS A O 1
ATOM 2336 N N . TRP A 1 290 ? 8.344 -1.961 -7.320 1.00 88.19 290 TRP A N 1
ATOM 2337 C CA . TRP A 1 290 ? 7.880 -1.035 -8.348 1.00 88.19 290 TRP A CA 1
ATOM 2338 C C . TRP A 1 290 ? 8.755 0.211 -8.438 1.00 88.19 290 TRP A C 1
ATOM 2340 O O . TRP A 1 290 ? 9.063 0.620 -9.553 1.00 88.19 290 TRP A O 1
ATOM 2350 N N . CYS A 1 291 ? 9.229 0.751 -7.314 1.00 89.00 291 CYS A N 1
ATOM 2351 C CA . CYS A 1 291 ? 10.219 1.831 -7.320 1.00 89.00 291 CYS A CA 1
ATOM 2352 C C . CYS A 1 291 ? 11.527 1.392 -7.981 1.00 89.00 291 CYS A C 1
ATOM 2354 O O . CYS A 1 291 ? 12.009 2.060 -8.887 1.00 89.00 291 CYS A O 1
ATOM 2356 N N . VAL A 1 292 ? 12.056 0.229 -7.606 1.00 89.56 292 VAL A N 1
ATOM 2357 C CA . VAL A 1 292 ? 13.246 -0.380 -8.223 1.00 89.56 292 VAL A CA 1
ATOM 2358 C C . VAL A 1 292 ? 13.055 -0.569 -9.729 1.00 89.56 292 VAL A C 1
ATOM 2360 O O . VAL A 1 292 ? 13.909 -0.178 -10.520 1.00 89.56 292 VAL A O 1
ATOM 2363 N N . ALA A 1 293 ? 11.914 -1.120 -10.148 1.00 86.38 293 ALA A N 1
ATOM 2364 C CA . ALA A 1 293 ? 11.596 -1.291 -11.561 1.00 86.38 293 ALA A CA 1
ATOM 2365 C C . ALA A 1 293 ? 11.530 0.054 -12.307 1.00 86.38 293 ALA A C 1
ATOM 2367 O O . ALA A 1 293 ? 12.005 0.144 -13.437 1.00 86.38 293 ALA A O 1
ATOM 2368 N N . GLU A 1 294 ? 10.979 1.093 -11.680 1.00 86.31 294 GLU A N 1
ATOM 2369 C CA . GLU A 1 294 ? 10.910 2.438 -12.251 1.00 86.31 294 GLU A CA 1
ATOM 2370 C C . GLU A 1 294 ? 12.304 3.051 -12.443 1.00 86.31 294 GLU A C 1
ATOM 2372 O O . GLU A 1 294 ? 12.613 3.530 -13.533 1.00 86.31 294 GLU A O 1
ATOM 2377 N N . VAL A 1 295 ? 13.180 2.961 -11.436 1.00 86.56 295 VAL A N 1
ATOM 2378 C CA . VAL A 1 295 ? 14.573 3.447 -11.523 1.00 86.56 295 VAL A CA 1
ATOM 2379 C C . VAL A 1 295 ? 15.339 2.684 -12.607 1.00 86.56 295 VAL A C 1
ATOM 2381 O O . VAL A 1 295 ? 16.156 3.262 -13.318 1.00 86.56 295 VAL A O 1
ATOM 2384 N N . ALA A 1 296 ? 15.028 1.398 -12.799 1.00 85.31 296 ALA A N 1
ATOM 2385 C CA . ALA A 1 296 ? 15.691 0.545 -13.786 1.00 85.31 296 ALA A CA 1
ATOM 2386 C C . ALA A 1 296 ? 15.211 0.861 -15.209 1.00 85.31 296 ALA A C 1
ATOM 2388 O O . ALA A 1 296 ? 15.677 0.259 -16.177 1.00 85.31 296 ALA A O 1
ATOM 2389 N N . GLY A 1 297 ? 14.217 1.746 -15.344 1.00 82.25 297 GLY A N 1
ATOM 2390 C CA . GLY A 1 297 ? 13.534 1.997 -16.601 1.00 82.25 297 GLY A CA 1
ATOM 2391 C C . GLY A 1 297 ? 12.802 0.758 -17.116 1.00 82.25 297 GLY A C 1
ATOM 2392 O O . GLY A 1 297 ? 12.639 0.613 -18.332 1.00 82.25 297 GLY A O 1
ATOM 2393 N N . TYR A 1 298 ? 12.377 -0.154 -16.228 1.00 76.75 298 TYR A N 1
ATOM 2394 C CA . TYR A 1 298 ? 11.636 -1.348 -16.618 1.00 76.75 298 TYR A CA 1
ATOM 2395 C C . TYR A 1 298 ? 10.309 -0.938 -17.251 1.00 76.75 298 TYR A C 1
ATOM 2397 O O . TYR A 1 298 ? 9.315 -0.618 -16.594 1.00 76.75 298 TYR A O 1
ATOM 2405 N N . ARG A 1 299 ? 10.279 -1.012 -18.575 1.00 71.25 299 ARG A N 1
ATOM 2406 C CA . ARG A 1 299 ? 9.048 -0.959 -19.349 1.00 71.25 299 ARG A CA 1
ATOM 2407 C C . ARG A 1 299 ? 8.572 -2.381 -19.523 1.00 71.25 299 ARG A C 1
ATOM 2409 O O . ARG A 1 299 ? 9.314 -3.230 -20.024 1.00 71.25 299 ARG A O 1
ATOM 2416 N N . LYS A 1 300 ? 7.337 -2.647 -19.101 1.00 65.94 300 LYS A N 1
ATOM 2417 C CA . LYS A 1 300 ? 6.730 -3.958 -19.284 1.00 65.94 300 LYS A CA 1
ATOM 2418 C C . LYS A 1 300 ? 6.671 -4.199 -20.791 1.00 65.94 300 LYS A C 1
ATOM 2420 O O . LYS A 1 300 ? 5.887 -3.571 -21.494 1.00 65.94 300 LYS A O 1
ATOM 2425 N N . ARG A 1 301 ? 7.523 -5.085 -21.307 1.00 58.28 301 ARG A N 1
ATOM 2426 C CA . ARG A 1 301 ? 7.499 -5.494 -22.716 1.00 58.28 301 ARG A CA 1
ATOM 2427 C C . ARG A 1 301 ? 6.332 -6.452 -22.906 1.00 58.28 301 ARG A C 1
ATOM 2429 O O . ARG A 1 301 ? 6.524 -7.646 -23.102 1.00 58.28 301 ARG A O 1
ATOM 2436 N N . VAL A 1 302 ? 5.111 -5.942 -22.771 1.00 52.09 302 VAL A N 1
ATOM 2437 C CA . VAL A 1 302 ? 3.921 -6.696 -23.153 1.00 52.09 302 VAL A CA 1
ATOM 2438 C C . VAL A 1 302 ? 3.787 -6.544 -24.653 1.00 52.09 302 VAL A C 1
ATOM 2440 O O . VAL A 1 302 ? 2.994 -5.754 -25.156 1.00 52.09 302 VAL A O 1
ATOM 2443 N N . HIS A 1 303 ? 4.558 -7.340 -25.386 1.00 52.91 303 HIS A N 1
ATOM 24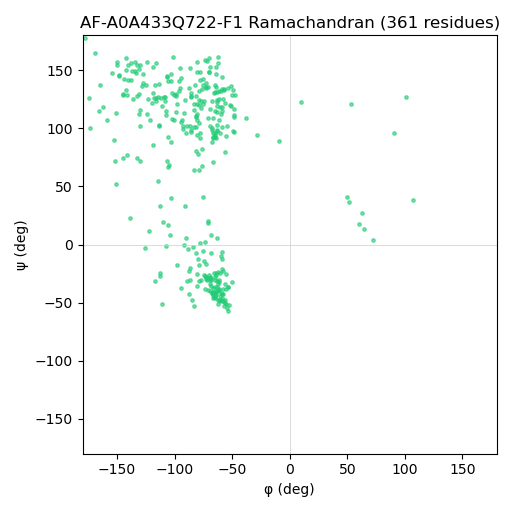44 C CA . HIS A 1 303 ? 3.950 -7.921 -26.566 1.00 52.91 303 HIS A CA 1
ATOM 2445 C C . HIS A 1 303 ? 2.857 -8.815 -25.998 1.00 52.91 303 HIS A C 1
ATOM 2447 O O . HIS A 1 303 ? 3.147 -9.887 -25.478 1.00 52.91 303 HIS A O 1
ATOM 2453 N N . HIS A 1 304 ? 1.622 -8.305 -25.941 1.00 55.84 304 HIS A N 1
ATOM 2454 C CA . HIS A 1 304 ? 0.489 -9.186 -25.709 1.00 55.84 304 HIS A CA 1
ATOM 2455 C C . HIS A 1 304 ? 0.656 -10.301 -26.729 1.00 55.84 304 HIS A C 1
ATOM 2457 O O . HIS A 1 304 ? 0.891 -9.987 -27.901 1.00 55.84 304 HIS A O 1
ATOM 2463 N N . ASP A 1 305 ? 0.614 -11.557 -26.284 1.00 60.19 305 ASP A N 1
ATOM 2464 C CA . ASP A 1 305 ? 0.529 -12.672 -27.212 1.00 60.19 305 ASP A CA 1
ATOM 2465 C C . ASP A 1 305 ? -0.591 -12.312 -28.180 1.00 60.19 305 ASP A C 1
ATOM 2467 O O . ASP A 1 305 ? -1.749 -12.135 -27.785 1.00 60.19 305 ASP A O 1
ATOM 2471 N N . ILE A 1 306 ? -0.217 -12.044 -29.432 1.00 71.38 306 ILE A N 1
ATOM 2472 C CA . ILE A 1 306 ? -1.195 -11.709 -30.450 1.00 71.38 306 ILE A CA 1
ATOM 2473 C C . ILE A 1 306 ? -2.006 -12.983 -30.572 1.00 71.38 306 ILE A C 1
ATOM 2475 O O . ILE A 1 306 ? -1.465 -14.025 -30.939 1.00 71.38 306 ILE A O 1
ATOM 2479 N N . VAL A 1 307 ? -3.284 -12.919 -30.203 1.00 78.19 307 VAL A N 1
ATOM 2480 C CA . VAL A 1 307 ? -4.192 -14.040 -30.406 1.00 78.19 307 VAL A CA 1
ATOM 2481 C C . VAL A 1 307 ? -4.279 -14.234 -31.913 1.00 78.19 307 VAL A C 1
ATOM 2483 O O . VAL A 1 307 ? -4.958 -13.485 -32.613 1.00 78.19 307 VAL A O 1
ATOM 2486 N N . VAL A 1 308 ? -3.512 -15.194 -32.425 1.00 82.31 308 VAL A N 1
ATOM 2487 C CA . VAL A 1 308 ? -3.518 -15.543 -33.841 1.00 82.31 308 VAL A CA 1
ATOM 2488 C C . VAL A 1 308 ? -4.781 -16.367 -34.086 1.00 82.31 308 VAL A C 1
ATOM 2490 O O . VAL A 1 308 ? -4.961 -17.391 -33.422 1.00 82.31 308 VAL A O 1
ATOM 2493 N N . PRO A 1 309 ? -5.658 -15.961 -35.022 1.00 92.31 309 PRO A N 1
ATOM 2494 C CA . PRO A 1 309 ? -6.803 -16.771 -35.415 1.00 92.31 309 PRO A CA 1
ATOM 2495 C C . PRO A 1 309 ? -6.369 -18.193 -35.765 1.00 92.31 309 PRO A C 1
ATOM 2497 O O . PRO A 1 309 ? -5.361 -18.402 -36.451 1.00 92.31 309 PRO A O 1
ATOM 2500 N N . LYS A 1 310 ? -7.136 -19.178 -35.294 1.00 93.44 310 LYS A N 1
ATOM 2501 C CA . LYS A 1 310 ? -6.807 -20.602 -35.427 1.00 93.44 310 LYS A CA 1
ATOM 2502 C C . LYS A 1 310 ? -6.545 -20.986 -36.884 1.00 93.44 310 LYS A C 1
ATOM 2504 O O . LYS A 1 310 ? -5.644 -21.772 -37.158 1.00 93.44 310 LYS A O 1
ATOM 2509 N N . GLU A 1 311 ? -7.287 -20.405 -37.816 1.00 95.44 311 GLU A N 1
ATOM 2510 C CA . GLU A 1 311 ? -7.201 -20.662 -39.254 1.00 95.44 311 GLU A CA 1
ATOM 2511 C C . GLU A 1 311 ? -5.862 -20.178 -39.833 1.00 95.44 311 GLU A C 1
ATOM 2513 O O . GLU A 1 311 ? -5.226 -20.882 -40.623 1.00 95.44 311 GLU A O 1
ATOM 2518 N N . ILE A 1 312 ? -5.385 -19.008 -39.394 1.00 94.56 312 ILE A N 1
ATOM 2519 C CA . ILE A 1 312 ? -4.083 -18.452 -39.798 1.00 94.56 312 ILE A CA 1
ATOM 2520 C C . ILE A 1 312 ? -2.951 -19.311 -39.231 1.00 94.56 312 ILE A C 1
ATOM 2522 O O . ILE A 1 312 ? -1.995 -19.626 -39.943 1.00 94.56 312 ILE A O 1
ATOM 2526 N N . TYR A 1 313 ? -3.077 -19.741 -37.973 1.00 95.19 313 TYR A N 1
ATOM 2527 C CA . TYR A 1 313 ? -2.110 -20.645 -37.357 1.00 95.19 313 TYR A CA 1
ATOM 2528 C C . TYR A 1 313 ? -2.048 -21.990 -38.095 1.00 95.19 313 TYR A C 1
ATOM 2530 O O . TYR A 1 313 ? -0.971 -22.410 -38.513 1.00 95.19 313 TYR A O 1
ATOM 2538 N N . MET A 1 314 ? -3.197 -22.635 -38.322 1.00 95.94 314 MET A N 1
ATOM 2539 C CA . MET A 1 314 ? -3.275 -23.951 -38.964 1.00 95.94 314 MET A CA 1
ATOM 2540 C C . MET A 1 314 ? -2.786 -23.925 -40.414 1.00 95.94 314 MET A C 1
ATOM 2542 O O . MET A 1 314 ? -2.040 -24.814 -40.819 1.00 95.94 314 MET A O 1
ATOM 2546 N N . SER A 1 315 ? -3.149 -22.900 -41.190 1.00 95.25 315 SER A N 1
ATOM 2547 C CA . SER A 1 315 ? -2.674 -22.748 -42.574 1.00 95.25 315 SER A CA 1
ATOM 2548 C C . SER A 1 315 ? -1.167 -22.496 -42.639 1.00 95.25 315 SER A C 1
ATOM 2550 O O . SER A 1 315 ? -0.468 -23.101 -43.454 1.00 95.25 315 SER A O 1
ATOM 2552 N N . THR A 1 316 ? -0.638 -21.657 -41.743 1.00 95.81 316 THR A N 1
ATOM 2553 C CA . THR A 1 316 ? 0.806 -21.405 -41.651 1.00 95.81 316 THR A CA 1
ATOM 2554 C C . THR A 1 316 ? 1.557 -22.664 -41.235 1.00 95.81 316 THR A C 1
ATOM 2556 O O . THR A 1 316 ? 2.585 -22.978 -41.836 1.00 95.81 316 THR A O 1
ATOM 2559 N N . TYR A 1 317 ? 1.029 -23.403 -40.257 1.00 93.88 317 TYR A N 1
ATOM 2560 C CA . TYR A 1 317 ? 1.591 -24.667 -39.796 1.00 93.88 317 TYR A CA 1
ATOM 2561 C C . TYR A 1 317 ? 1.602 -25.717 -40.907 1.00 93.88 317 TYR A C 1
ATOM 2563 O O . TYR A 1 317 ? 2.649 -26.308 -41.151 1.00 93.88 317 TYR A O 1
ATOM 2571 N N . ALA A 1 318 ? 0.491 -25.904 -41.627 1.00 94.00 318 ALA A N 1
ATOM 2572 C CA . ALA A 1 318 ? 0.418 -26.822 -42.762 1.00 94.00 318 ALA A CA 1
ATOM 2573 C C . ALA A 1 318 ? 1.446 -26.452 -43.841 1.00 94.00 318 ALA A C 1
ATOM 2575 O O . ALA A 1 318 ? 2.265 -27.281 -44.220 1.00 94.00 318 ALA A O 1
ATOM 2576 N N . ARG A 1 319 ? 1.511 -25.171 -44.229 1.00 95.88 319 ARG A N 1
ATOM 2577 C CA . ARG A 1 319 ? 2.494 -24.681 -45.208 1.00 95.88 319 ARG A CA 1
ATOM 2578 C C . ARG A 1 319 ? 3.937 -24.924 -44.763 1.00 95.88 319 ARG A C 1
ATOM 2580 O O . ARG A 1 319 ? 4.783 -25.280 -45.579 1.00 95.88 319 ARG A O 1
ATOM 2587 N N . MET A 1 320 ? 4.247 -24.681 -43.488 1.00 95.69 320 MET A N 1
ATOM 2588 C CA . MET A 1 320 ? 5.578 -24.951 -42.939 1.00 95.69 320 MET A CA 1
ATOM 2589 C C . MET A 1 320 ? 5.868 -26.449 -42.914 1.00 95.69 320 MET A C 1
ATOM 2591 O O . MET A 1 320 ? 6.954 -26.856 -43.317 1.00 95.69 320 MET A O 1
ATOM 2595 N N . LYS A 1 321 ? 4.896 -27.259 -42.492 1.00 89.00 321 LYS A N 1
ATOM 2596 C CA . LYS A 1 321 ? 5.008 -28.712 -42.477 1.00 89.00 321 LYS A CA 1
ATOM 2597 C C . LYS A 1 321 ? 5.302 -29.233 -43.876 1.00 89.00 321 LYS A C 1
ATOM 2599 O O . LYS A 1 321 ? 6.278 -29.944 -44.009 1.00 89.00 321 LYS A O 1
ATOM 2604 N N . ASP A 1 322 ? 4.573 -28.814 -44.904 1.00 90.88 322 ASP A N 1
ATOM 2605 C CA . ASP A 1 322 ? 4.806 -29.267 -46.281 1.00 90.88 322 ASP A CA 1
ATOM 2606 C C . ASP A 1 322 ? 6.174 -28.814 -46.807 1.00 90.88 322 ASP A C 1
ATOM 2608 O O . ASP A 1 322 ? 6.931 -29.609 -47.359 1.00 90.88 322 ASP A O 1
ATOM 2612 N N . LYS A 1 323 ? 6.543 -27.548 -46.567 1.00 92.81 323 LYS A N 1
ATOM 2613 C CA . LYS A 1 323 ? 7.822 -26.983 -47.026 1.00 92.81 323 LYS A CA 1
ATOM 2614 C C . LYS A 1 323 ? 9.038 -27.666 -46.397 1.00 92.81 323 LYS A C 1
ATOM 2616 O O . LYS A 1 323 ? 10.084 -27.763 -47.036 1.00 92.81 323 LYS A O 1
ATOM 2621 N N . TYR A 1 324 ? 8.935 -28.058 -45.131 1.00 90.06 324 TYR A N 1
ATOM 2622 C CA . TYR A 1 324 ? 10.048 -28.638 -44.380 1.00 90.06 324 TYR A CA 1
ATOM 2623 C C . TYR A 1 324 ? 9.897 -30.142 -44.143 1.00 90.06 324 TYR A C 1
ATOM 2625 O O . TYR A 1 324 ? 10.817 -30.737 -43.588 1.00 90.06 324 TYR A O 1
ATOM 2633 N N . ALA A 1 325 ? 8.803 -30.766 -44.594 1.00 84.50 325 ALA A N 1
ATOM 2634 C CA . ALA A 1 325 ? 8.531 -32.189 -44.407 1.00 84.50 325 ALA A CA 1
ATOM 2635 C C . ALA A 1 325 ? 9.684 -33.029 -44.940 1.00 84.50 325 ALA A C 1
ATOM 2637 O O . ALA A 1 325 ? 10.238 -33.818 -44.193 1.00 84.50 325 ALA A O 1
ATOM 2638 N N . GLU A 1 326 ? 10.122 -32.814 -46.178 1.00 78.75 326 GLU A N 1
ATOM 2639 C CA . GLU A 1 326 ? 11.222 -33.593 -46.760 1.00 78.75 326 GLU A CA 1
ATOM 2640 C C . GLU A 1 326 ? 12.540 -33.395 -45.997 1.00 78.75 326 GLU A C 1
ATOM 2642 O O . GLU A 1 326 ? 13.258 -34.355 -45.721 1.00 78.75 326 GLU A O 1
ATOM 2647 N N . LYS A 1 327 ? 12.823 -32.158 -45.566 1.00 82.44 327 LYS A N 1
ATOM 2648 C CA . LYS A 1 327 ? 14.037 -31.831 -44.806 1.00 82.44 327 LYS A CA 1
ATOM 2649 C C . LYS A 1 327 ? 14.028 -32.431 -43.397 1.00 82.44 327 LYS A C 1
ATOM 2651 O O . LYS A 1 327 ? 15.089 -32.749 -42.875 1.00 82.44 327 LYS A O 1
ATOM 2656 N N . TRP A 1 328 ? 12.866 -32.533 -42.755 1.00 77.06 328 TRP A N 1
ATOM 2657 C CA . TRP A 1 328 ? 12.743 -32.991 -41.366 1.00 77.06 328 TRP A CA 1
ATOM 2658 C C . TRP A 1 328 ? 12.462 -34.496 -41.274 1.00 77.06 328 TRP A C 1
ATOM 2660 O O . TRP A 1 328 ? 13.031 -35.169 -40.423 1.00 77.06 328 TRP A O 1
ATOM 2670 N N . VAL A 1 329 ? 11.654 -35.047 -42.182 1.00 64.31 329 VAL A N 1
ATOM 2671 C CA . VAL A 1 329 ? 11.348 -36.485 -42.278 1.00 64.31 329 VAL A CA 1
ATOM 2672 C C . VAL A 1 329 ? 12.535 -37.269 -42.845 1.00 64.31 329 VAL A C 1
ATOM 2674 O O . VAL A 1 329 ? 12.730 -38.420 -42.457 1.00 64.31 329 VAL A O 1
ATOM 2677 N N . GLY A 1 330 ? 13.400 -36.638 -43.652 1.00 59.97 330 GLY A N 1
ATOM 2678 C CA . GLY A 1 330 ? 14.676 -37.231 -44.069 1.00 59.97 330 GLY A CA 1
ATOM 2679 C C . GLY A 1 330 ? 15.573 -37.640 -42.891 1.00 59.97 330 GLY A C 1
ATOM 2680 O O . GLY A 1 330 ? 16.208 -38.687 -42.950 1.00 59.97 330 GLY A O 1
ATOM 2681 N N . TYR A 1 331 ? 15.545 -36.895 -41.778 1.00 53.12 331 TYR A N 1
ATOM 2682 C CA . TYR A 1 331 ? 16.283 -37.250 -40.556 1.00 53.12 331 TYR A CA 1
ATOM 2683 C C . TYR A 1 331 ? 15.578 -38.308 -39.696 1.00 53.12 331 TYR A C 1
ATOM 2685 O O . TYR A 1 331 ? 16.236 -39.047 -38.967 1.00 53.12 331 TYR A O 1
ATOM 2693 N N . VAL A 1 332 ? 14.250 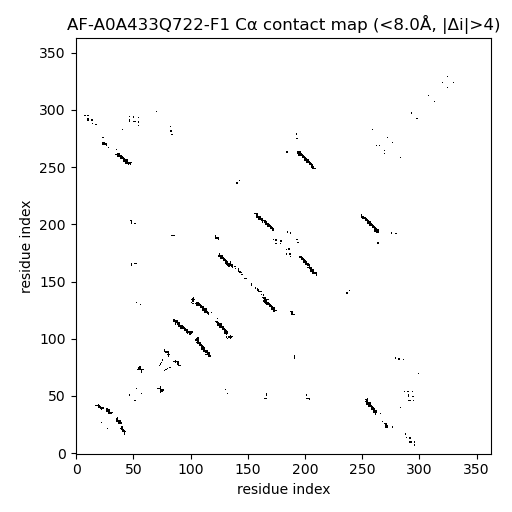-38.433 -39.783 1.00 52.59 332 VAL A N 1
ATOM 2694 C CA . VAL A 1 332 ? 13.499 -39.440 -39.011 1.00 52.59 332 VAL A CA 1
ATOM 2695 C C . VAL A 1 332 ? 13.749 -40.851 -39.553 1.00 52.59 332 VAL A C 1
ATOM 2697 O O . VAL A 1 332 ? 13.796 -41.804 -38.776 1.00 52.59 332 VAL A O 1
ATOM 2700 N N . HIS A 1 333 ? 14.003 -40.991 -40.859 1.00 50.06 333 HIS A N 1
ATOM 2701 C CA . HIS A 1 333 ? 14.380 -42.278 -41.448 1.00 50.06 333 HIS A CA 1
ATOM 2702 C C . HIS A 1 333 ? 15.793 -42.736 -41.034 1.00 50.06 333 HIS A C 1
ATOM 2704 O O . HIS A 1 333 ? 16.045 -43.936 -40.972 1.00 50.06 333 HIS A O 1
ATOM 2710 N N . GLU A 1 334 ? 16.692 -41.807 -40.689 1.00 48.50 334 GLU A N 1
ATOM 2711 C CA . GLU A 1 334 ? 18.042 -42.114 -40.190 1.00 48.50 334 GLU A CA 1
ATOM 2712 C C . GLU A 1 334 ? 18.040 -42.486 -38.695 1.00 48.50 334 GLU A C 1
ATOM 2714 O O . GLU A 1 334 ? 18.742 -43.410 -38.282 1.00 48.50 334 GLU A O 1
ATOM 2719 N N . TRP A 1 335 ? 17.180 -41.847 -37.891 1.00 47.91 335 TRP A N 1
ATOM 2720 C CA . TRP A 1 335 ? 17.011 -42.173 -36.467 1.00 47.91 335 TRP A CA 1
ATOM 2721 C C . TRP A 1 335 ? 16.306 -43.520 -36.229 1.00 47.91 335 TRP A C 1
ATOM 2723 O O . TRP A 1 335 ? 16.725 -44.277 -35.356 1.00 47.91 335 TRP A O 1
ATOM 2733 N N . LEU A 1 336 ? 15.290 -43.876 -37.027 1.00 47.62 336 LEU A N 1
ATOM 2734 C CA . LEU A 1 336 ? 14.634 -45.192 -36.930 1.00 47.62 336 LEU A CA 1
ATOM 2735 C C . LEU A 1 336 ? 15.539 -46.344 -37.402 1.00 47.62 336 LEU A C 1
ATOM 2737 O O . LEU A 1 336 ? 15.458 -47.443 -36.856 1.00 47.62 336 LEU A O 1
ATOM 2741 N N . TRP A 1 337 ? 16.447 -46.101 -38.353 1.00 46.19 337 TRP A N 1
ATOM 2742 C CA . TRP A 1 337 ? 17.439 -47.101 -38.768 1.00 46.19 337 TRP A CA 1
ATOM 2743 C C . TRP A 1 337 ? 18.550 -47.328 -37.733 1.00 46.19 337 TRP A C 1
ATOM 2745 O O . TRP A 1 337 ? 19.053 -48.447 -37.635 1.00 46.19 337 TRP A O 1
ATOM 2755 N N . TRP A 1 338 ? 18.905 -46.321 -36.927 1.00 43.94 338 TRP A N 1
ATOM 2756 C CA . TRP A 1 338 ? 19.835 -46.506 -35.805 1.00 43.94 338 TRP A CA 1
ATOM 2757 C C . TRP A 1 338 ? 19.234 -47.357 -34.675 1.00 43.94 338 TRP A C 1
ATOM 2759 O O . TRP A 1 338 ? 19.941 -48.187 -34.113 1.00 43.94 338 TRP A O 1
ATOM 2769 N N . SER A 1 339 ? 17.931 -47.243 -34.390 1.00 46.19 339 SER A N 1
ATOM 2770 C CA . SER A 1 339 ? 17.278 -48.074 -33.363 1.00 46.19 339 SER A CA 1
ATOM 2771 C C . SER A 1 339 ? 17.039 -49.532 -33.782 1.00 46.19 339 SER A C 1
ATOM 2773 O O . SER A 1 339 ? 16.998 -50.403 -32.921 1.00 46.19 339 SER A O 1
ATOM 2775 N N . VAL A 1 340 ? 16.918 -49.832 -35.081 1.00 48.88 340 VAL A N 1
ATOM 2776 C CA . VAL A 1 340 ? 16.689 -51.211 -35.571 1.00 48.88 340 VAL A CA 1
ATOM 2777 C C . VAL A 1 340 ? 17.998 -51.992 -35.773 1.00 48.88 340 VAL A C 1
ATOM 2779 O O . VAL A 1 340 ? 17.994 -53.221 -35.751 1.00 48.88 340 VAL A O 1
ATOM 2782 N N . ARG A 1 341 ? 19.147 -51.316 -35.906 1.00 45.69 341 ARG A N 1
ATOM 2783 C CA . ARG A 1 341 ? 20.458 -51.982 -36.043 1.00 45.69 341 ARG A CA 1
ATOM 2784 C C . ARG A 1 341 ? 21.070 -52.475 -34.728 1.00 45.69 341 ARG A C 1
ATOM 2786 O O . ARG A 1 341 ? 22.010 -53.260 -34.792 1.00 45.69 341 ARG A O 1
ATOM 2793 N N . ASP A 1 342 ? 20.530 -52.058 -33.584 1.00 47.66 342 ASP A N 1
ATOM 2794 C CA . ASP A 1 342 ? 21.008 -52.442 -32.244 1.00 47.66 342 ASP A CA 1
ATOM 2795 C C . ASP A 1 342 ? 20.104 -53.493 -31.561 1.00 47.66 342 ASP A C 1
ATOM 2797 O O . ASP A 1 342 ? 20.265 -53.826 -30.393 1.00 47.66 342 ASP A O 1
ATOM 2801 N N . SER A 1 343 ? 19.130 -54.042 -32.296 1.00 46.09 343 SER A N 1
ATOM 2802 C CA . SER A 1 343 ? 18.246 -55.122 -31.835 1.00 46.09 343 SER A CA 1
ATOM 2803 C C . SER A 1 343 ? 18.474 -56.400 -32.640 1.00 46.09 343 SER A C 1
ATOM 2805 O O . SER A 1 343 ? 17.552 -56.992 -33.191 1.00 46.09 343 SER A O 1
ATOM 2807 N N . SER A 1 344 ? 19.723 -56.868 -32.687 1.00 47.53 344 SER A N 1
ATOM 2808 C CA . SER A 1 344 ? 19.998 -58.294 -32.880 1.00 47.53 344 SER A CA 1
ATOM 2809 C C . SER A 1 344 ? 19.909 -59.005 -31.530 1.00 47.53 344 SER A C 1
ATOM 2811 O O . SER A 1 344 ? 20.916 -59.480 -31.011 1.00 47.53 344 SER A O 1
ATOM 2813 N N . LEU A 1 345 ? 18.720 -59.006 -30.932 1.00 44.66 345 LEU A N 1
ATOM 2814 C CA . LEU A 1 345 ? 18.276 -59.996 -29.956 1.00 44.66 345 LEU A CA 1
ATOM 2815 C C . LEU A 1 345 ? 16.809 -59.720 -29.618 1.00 44.66 345 LEU A C 1
ATOM 2817 O O . LEU A 1 345 ? 16.459 -58.642 -29.149 1.00 44.66 345 LEU A O 1
ATOM 2821 N N . VAL A 1 346 ? 16.017 -60.776 -29.787 1.00 40.62 346 VAL A N 1
ATOM 2822 C CA . VAL A 1 346 ? 14.621 -60.969 -29.377 1.00 40.62 346 VAL A CA 1
ATOM 2823 C C . VAL A 1 346 ? 13.561 -60.545 -30.403 1.00 40.62 346 VAL A C 1
ATOM 2825 O O . VAL A 1 346 ? 13.131 -59.398 -30.485 1.00 40.62 346 VAL A O 1
ATOM 2828 N N . ASP A 1 347 ? 13.119 -61.560 -31.150 1.00 38.81 347 ASP A N 1
ATOM 2829 C CA . ASP A 1 347 ? 11.875 -61.622 -31.913 1.00 38.81 347 ASP A CA 1
ATOM 2830 C C . ASP A 1 347 ? 10.666 -61.193 -31.072 1.00 38.81 347 ASP A C 1
ATOM 2832 O O . ASP A 1 347 ? 10.470 -61.714 -29.974 1.00 38.81 347 ASP A O 1
ATOM 2836 N N . LEU A 1 348 ? 9.804 -60.328 -31.617 1.00 37.66 348 LEU A N 1
ATOM 2837 C CA . LEU A 1 348 ? 8.378 -60.340 -31.284 1.00 37.66 348 LEU A CA 1
ATOM 2838 C C . LEU A 1 348 ? 7.531 -59.663 -32.374 1.00 37.66 348 LEU A C 1
ATOM 2840 O O . LEU A 1 348 ? 7.549 -58.455 -32.584 1.00 37.66 348 LEU A O 1
ATOM 2844 N N . GLU A 1 349 ? 6.848 -60.560 -33.076 1.00 34.28 349 GLU A N 1
ATOM 2845 C CA . GLU A 1 349 ? 5.668 -60.495 -33.937 1.00 34.28 349 GLU A CA 1
ATOM 2846 C C . GLU A 1 349 ? 5.078 -59.141 -34.370 1.00 34.28 349 GLU A C 1
ATOM 2848 O O . GLU A 1 349 ? 4.564 -58.323 -33.610 1.00 34.28 349 GLU A O 1
ATOM 2853 N N . VAL A 1 350 ? 5.026 -59.035 -35.696 1.00 38.59 350 VAL A N 1
ATOM 2854 C CA . VAL A 1 350 ? 4.215 -58.145 -36.520 1.00 38.59 350 VAL A CA 1
ATOM 2855 C C . VAL A 1 350 ? 2.722 -58.436 -36.320 1.00 38.59 350 VAL A C 1
ATOM 2857 O O . VAL A 1 350 ? 2.266 -59.531 -36.635 1.00 38.59 350 VAL A O 1
ATOM 2860 N N . PHE A 1 351 ? 1.933 -57.427 -35.940 1.00 31.17 351 PHE A N 1
ATOM 2861 C CA . PHE A 1 351 ? 0.496 -57.397 -36.241 1.00 31.17 351 PHE A CA 1
ATOM 2862 C C . PHE A 1 351 ? 0.187 -56.256 -37.215 1.00 31.17 351 PHE A C 1
ATOM 2864 O O . PHE A 1 351 ? 0.120 -55.080 -36.861 1.00 31.17 351 PHE A O 1
ATOM 2871 N N . SER A 1 352 ? 0.018 -56.647 -38.477 1.00 36.62 352 SER A N 1
ATOM 2872 C CA . SER A 1 352 ? -0.567 -55.849 -39.549 1.00 36.62 352 SER A CA 1
ATOM 2873 C C . SER A 1 352 ? -2.083 -55.791 -39.351 1.00 36.62 352 SER A C 1
ATOM 2875 O O . SER A 1 352 ? -2.743 -56.828 -39.339 1.00 36.62 352 SER A O 1
ATOM 2877 N N . ALA A 1 353 ? -2.641 -54.590 -39.214 1.00 33.06 353 ALA A N 1
ATOM 2878 C CA . ALA A 1 353 ? -4.079 -54.356 -39.276 1.00 33.06 353 ALA A CA 1
ATOM 2879 C C . ALA A 1 353 ? -4.381 -53.414 -40.445 1.00 33.06 353 ALA A C 1
ATOM 2881 O O . ALA A 1 353 ? -4.477 -52.198 -40.298 1.00 33.06 353 ALA A O 1
ATOM 2882 N N . SER A 1 354 ? -4.528 -54.006 -41.624 1.00 36.75 354 SER A N 1
ATOM 2883 C CA . SER A 1 354 ? -5.276 -53.424 -42.728 1.00 36.75 354 SER A CA 1
ATOM 2884 C C . SER A 1 354 ? -6.232 -54.497 -43.210 1.00 36.75 354 SER A C 1
ATOM 2886 O O . SER A 1 354 ? -5.805 -55.376 -43.947 1.00 36.75 354 SER A O 1
ATOM 2888 N N . ASP A 1 355 ? -7.510 -54.412 -42.838 1.00 34.78 355 ASP A N 1
ATOM 2889 C CA . ASP A 1 355 ? -8.528 -54.710 -43.835 1.00 34.78 355 ASP A CA 1
ATOM 2890 C C . ASP A 1 355 ? -9.882 -54.045 -43.585 1.00 34.78 355 ASP A C 1
ATOM 2892 O O . ASP A 1 355 ? -10.289 -53.726 -42.468 1.00 34.78 355 ASP A O 1
ATOM 2896 N N . ARG A 1 356 ? -10.504 -53.751 -44.720 1.00 35.69 356 ARG A N 1
ATOM 2897 C CA . ARG A 1 356 ? -11.609 -52.829 -44.959 1.00 35.69 356 ARG A CA 1
ATOM 2898 C C . ARG A 1 356 ? -12.994 -53.391 -44.605 1.00 35.69 356 ARG A C 1
ATOM 2900 O O . ARG A 1 356 ? -13.249 -54.579 -44.713 1.00 35.69 356 ARG A O 1
ATOM 2907 N N . THR A 1 357 ? -13.907 -52.440 -44.368 1.00 39.28 357 THR A N 1
ATOM 2908 C CA . THR A 1 357 ? -15.333 -52.411 -44.774 1.00 39.28 357 THR A CA 1
ATOM 2909 C C . THR A 1 357 ? -16.241 -53.595 -44.42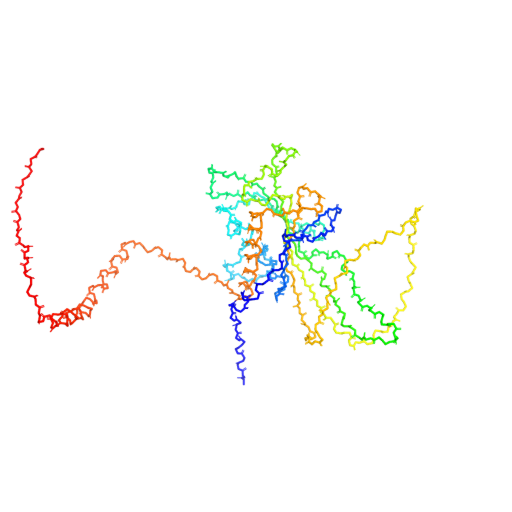8 1.00 39.28 357 THR A C 1
ATOM 2911 O O . THR A 1 357 ? -16.121 -54.648 -45.030 1.00 39.28 357 THR A O 1
ATOM 2914 N N . HIS A 1 358 ? -17.313 -53.338 -43.666 1.00 33.75 358 HIS A N 1
ATOM 2915 C CA . HIS A 1 358 ? -18.687 -53.589 -44.134 1.00 33.75 358 HIS A CA 1
ATOM 2916 C C . HIS A 1 358 ? -19.734 -52.887 -43.247 1.00 33.75 358 HIS A C 1
ATOM 2918 O O . HIS A 1 358 ? -19.637 -52.871 -42.024 1.00 33.75 358 HIS A O 1
ATOM 2924 N N . LEU A 1 359 ? -20.729 -52.285 -43.906 1.00 36.88 359 LEU A N 1
ATOM 2925 C CA . LEU A 1 359 ? -21.935 -51.689 -43.328 1.00 36.88 359 LEU A CA 1
ATOM 2926 C C . LEU A 1 359 ? -22.763 -52.705 -42.519 1.00 36.88 359 LEU A C 1
ATOM 2928 O O . LEU A 1 359 ? -22.995 -53.806 -43.007 1.00 36.88 359 LEU A O 1
ATOM 2932 N N . HIS A 1 360 ? -23.382 -52.258 -41.419 1.00 30.81 360 HIS A N 1
ATOM 2933 C CA . HIS A 1 360 ? -24.843 -52.344 -41.277 1.00 30.81 360 HIS A CA 1
ATOM 2934 C C . HIS A 1 360 ? -25.392 -51.407 -40.186 1.00 30.81 360 HIS A C 1
ATOM 2936 O O . HIS A 1 360 ? -25.109 -51.553 -39.003 1.00 30.81 360 HIS A O 1
ATOM 2942 N N . LEU A 1 361 ? -26.238 -50.468 -40.621 1.00 40.44 361 LEU A N 1
ATOM 2943 C CA . LEU A 1 361 ? -27.296 -49.845 -39.827 1.00 40.44 361 LEU A CA 1
ATOM 2944 C C . LEU A 1 361 ? -28.331 -50.905 -39.430 1.00 40.44 361 LEU A C 1
ATOM 2946 O O . LEU A 1 361 ? -28.808 -51.626 -40.308 1.00 40.44 361 LEU A O 1
ATOM 2950 N N . ARG A 1 362 ? -28.762 -50.905 -38.166 1.00 35.06 362 ARG A N 1
ATOM 2951 C CA . ARG A 1 362 ? -30.137 -51.239 -37.763 1.00 35.06 362 ARG A CA 1
ATOM 2952 C C . ARG A 1 362 ? -30.494 -50.485 -36.477 1.00 35.06 362 ARG A C 1
ATOM 2954 O O . ARG A 1 362 ? -29.876 -50.726 -35.450 1.00 35.06 362 ARG A O 1
ATOM 2961 N N . THR A 1 363 ? -31.446 -49.563 -36.665 1.00 51.31 363 THR A N 1
ATOM 2962 C CA . THR A 1 363 ? -32.526 -49.069 -35.779 1.00 51.31 363 THR A CA 1
ATOM 2963 C C . THR A 1 363 ? -32.280 -48.952 -34.289 1.00 51.31 363 THR A C 1
ATOM 2965 O O . THR A 1 363 ? -32.158 -50.013 -33.640 1.00 51.31 363 THR A O 1
#

Radius of gyration: 32.2 Å; Cα contacts (8 Å, |Δi|>4): 483; chains: 1; bounding box: 70×98×83 Å

Sequence (363 aa):
MTNNHDSVPDPSQWFEKFDPKYFFDAPRPVQRNNELWLVLAEQEVEFLEEVFWKVIVYLRGHGRSSSSMFDSKDRWTHEAHLVIPPLSGADIVSEVATHTSGPTYPNKTIVRRLIPKRKEKDSEMSERVEYFEHADGESAGLSSCCCRIRDGSISHFPVCVLSSKVNRVVYVPILGSASDPADPAASLPFYYPKVIQFYVKSFGYSYVDGGSKATIGQVDSQDESEDRFGKRIMKPQLFIYFLLPPHSPPQSHHSIIQLEILPFTS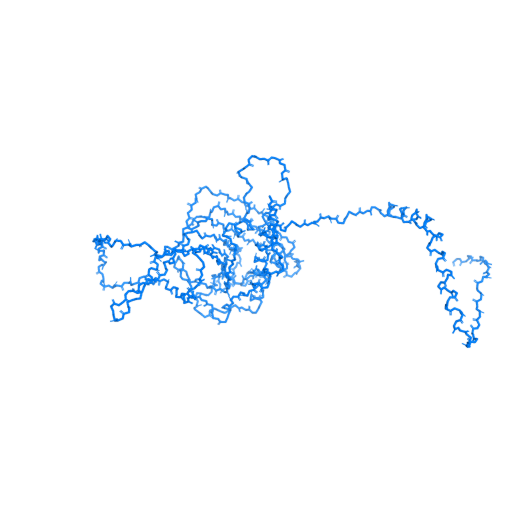TNSFLPTDKMRYALTQLFHKLYKWCVAEVAGYRKRVHHDIVVPKEIYMSTYARMKDKYAEKWVGYVHEWLWWSVRDSSLVDLEVFSASDRTHLHLRT

InterPro domains:
  IPR011671 tRNA (uracil-O(2)-)-methyltransferase [PTHR21210] (102-328)
  IPR060419 TRM44, N-terminal bet v1-like domain [PF28462] (27-301)